Protein AF-A0A2N2BPY6-F1 (afdb_monomer_lite)

pLDDT: mean 85.33, std 17.6, range [26.97, 98.56]

Radius of gyration: 19.67 Å; chains: 1; bounding box: 51×47×58 Å

Secondary structure (DSSP, 8-state):
----EEEEEEEETTTEE-PPEETT--EE-TTS-PPEEEEEEEEE--TT---EEEEEEEETTTEE---B-TTS-EE-SSS---EEEEEEEEESTTTTSEEEEEEEEETTTEEPPPEETT--EE-SSS---EEEEEEEEEETT---TT---------------S-----------SSS-TTTTTS-TTSS-----HHHHHHHHHHHHHH-S--EEEE----HHHHHHTTPPTT-GGGGT-EEEEE-TTT--HHHHHHHHHHHHHTT-EEEEETTTTEEEEE----------

Sequence (289 aa):
MPNIGVEYQVHQEGSGWSEWFKNGAMAGVIGQSLRVEAIRFRLLNKDGLDIYIHGNPHLENIGWGGFVAENEICGTVGESRKMEGLQLQVVGKDADKVSVQYRTHSQDVGTMAFTRDGGLAGTEGGGKRIEGIQILITEKDVDLSQYEVPAFRHFDPIPVPEIIPVTSGRLGLKHFNEDTEFLCEDGCGFDVIDQIKLMADAAREIYGHPLFISSGGRCADWNAAVGGIPGSNHTRGVAIDVYAPGRMTRAEVDVLAAVMQAVGFHTISYHDELFVHGDLDEGYSWDMN

Structure (mmCIF, N/CA/C/O backbone):
data_AF-A0A2N2BPY6-F1
#
_entry.id   AF-A0A2N2BPY6-F1
#
loop_
_atom_site.group_PDB
_atom_site.id
_atom_site.type_symbol
_atom_site.label_atom_id
_atom_site.label_alt_id
_atom_site.label_comp_id
_atom_site.label_asym_id
_atom_site.label_entity_id
_atom_site.label_seq_id
_atom_site.pdbx_PDB_ins_code
_atom_site.Cartn_x
_atom_site.Cartn_y
_atom_site.Cartn_z
_atom_site.occupancy
_atom_site.B_iso_or_equiv
_atom_site.auth_seq_id
_atom_site.auth_comp_id
_atom_site.auth_asym_id
_atom_site.auth_atom_id
_atom_site.pdbx_PDB_model_num
ATOM 1 N N . MET A 1 1 ? -7.932 -6.083 -12.557 1.00 48.41 1 MET A N 1
ATOM 2 C CA . MET A 1 1 ? -8.907 -5.418 -11.668 1.00 48.41 1 MET A CA 1
ATOM 3 C C . MET A 1 1 ? -9.302 -4.035 -12.165 1.00 48.41 1 MET A C 1
ATOM 5 O O . MET A 1 1 ? -8.465 -3.394 -12.792 1.00 48.41 1 MET A O 1
ATOM 9 N N . PRO A 1 2 ? -10.517 -3.550 -11.840 1.00 50.84 2 PRO A N 1
ATOM 10 C CA . PRO A 1 2 ? -10.756 -2.110 -11.762 1.00 50.84 2 PRO A CA 1
ATOM 11 C C . PRO A 1 2 ? -9.788 -1.494 -10.734 1.00 50.84 2 PRO A C 1
ATOM 13 O O . PRO A 1 2 ? -9.492 -2.135 -9.725 1.00 50.84 2 PRO A O 1
ATOM 16 N N . ASN A 1 3 ? -9.250 -0.299 -10.990 1.00 70.44 3 ASN A N 1
ATOM 17 C CA . ASN A 1 3 ? -8.251 0.347 -10.121 1.00 70.44 3 ASN A CA 1
ATOM 18 C C . ASN A 1 3 ? -8.932 0.961 -8.882 1.00 70.44 3 ASN A C 1
ATOM 20 O O . ASN A 1 3 ? -8.941 2.183 -8.706 1.00 70.44 3 ASN A O 1
ATOM 24 N N . ILE A 1 4 ? -9.579 0.111 -8.076 1.00 86.88 4 ILE A N 1
ATOM 25 C CA . ILE A 1 4 ? -10.304 0.508 -6.869 1.00 86.88 4 ILE A CA 1
ATOM 26 C C . ILE A 1 4 ? -9.282 0.900 -5.817 1.00 86.88 4 ILE A C 1
ATOM 28 O O . ILE A 1 4 ? -8.490 0.079 -5.358 1.00 86.88 4 ILE A O 1
ATOM 32 N N . GLY A 1 5 ? -9.326 2.164 -5.425 1.00 88.12 5 GLY A N 1
ATOM 33 C CA . GLY A 1 5 ? -8.454 2.694 -4.395 1.00 88.12 5 GLY A CA 1
ATOM 34 C C . GLY A 1 5 ? -9.154 2.809 -3.051 1.00 88.12 5 GLY A C 1
ATOM 35 O O . GLY A 1 5 ? -10.377 2.729 -2.932 1.00 88.12 5 GLY A O 1
ATOM 36 N N . VAL A 1 6 ? -8.363 3.095 -2.033 1.00 92.94 6 VAL A N 1
ATOM 37 C CA . VAL A 1 6 ? -8.821 3.589 -0.742 1.00 92.94 6 VAL A CA 1
ATOM 38 C C . VAL A 1 6 ? -7.956 4.773 -0.357 1.00 92.94 6 VAL A C 1
ATOM 40 O O . VAL A 1 6 ? -6.743 4.770 -0.569 1.00 92.94 6 VAL A O 1
ATOM 43 N N . GLU A 1 7 ? -8.579 5.780 0.235 1.00 94.81 7 GLU A N 1
ATOM 44 C CA . GLU A 1 7 ? -7.853 6.828 0.929 1.00 94.81 7 GLU A CA 1
ATOM 45 C C . GLU A 1 7 ? -8.341 6.983 2.360 1.00 94.81 7 GLU A C 1
ATOM 47 O O . GLU A 1 7 ? -9.506 6.724 2.678 1.00 94.81 7 GLU A O 1
ATOM 52 N N . TYR A 1 8 ? -7.422 7.365 3.235 1.00 96.56 8 TYR A N 1
ATOM 53 C CA . TYR A 1 8 ? -7.646 7.435 4.665 1.00 96.56 8 TYR A CA 1
ATOM 54 C C . TYR A 1 8 ? -6.744 8.467 5.331 1.00 96.56 8 TYR A C 1
ATOM 56 O O . TYR A 1 8 ? -5.647 8.763 4.875 1.00 96.56 8 TYR A O 1
ATOM 64 N N . GLN A 1 9 ? -7.219 9.010 6.443 1.00 95.69 9 GLN A N 1
ATOM 65 C CA . GLN A 1 9 ? -6.477 9.938 7.291 1.00 95.69 9 GLN A CA 1
ATOM 66 C C . GLN A 1 9 ? -6.699 9.562 8.750 1.00 95.69 9 GLN A C 1
ATOM 68 O O . GLN A 1 9 ? -7.768 9.060 9.117 1.00 95.69 9 GLN A O 1
ATOM 73 N N . VAL A 1 10 ? -5.704 9.831 9.585 1.00 96.19 10 VAL A N 1
ATOM 74 C CA . VAL A 1 10 ? -5.761 9.547 11.019 1.00 96.19 10 VAL A CA 1
ATOM 75 C C . VAL A 1 10 ? -5.808 10.845 11.809 1.00 96.19 10 VAL A C 1
ATOM 77 O O . VAL A 1 10 ? -5.160 11.827 11.455 1.00 96.19 10 VAL A O 1
ATOM 80 N N . HIS A 1 11 ? -6.577 10.847 12.892 1.00 96.00 11 HIS A N 1
ATOM 81 C CA . HIS A 1 11 ? -6.502 11.877 13.913 1.00 96.00 11 HIS A CA 1
ATOM 82 C C . HIS A 1 11 ? -5.490 11.440 14.968 1.00 96.00 11 HIS A C 1
ATOM 84 O O . HIS A 1 11 ? -5.704 10.430 15.646 1.00 96.00 11 HIS A O 1
ATOM 90 N N . GLN A 1 12 ? -4.400 12.188 15.101 1.00 91.75 12 GLN A N 1
ATOM 91 C CA . GLN A 1 12 ? -3.366 11.932 16.096 1.00 91.75 12 GLN A CA 1
ATOM 92 C C . GLN A 1 12 ? -3.477 12.900 17.267 1.00 91.75 12 GLN A C 1
ATOM 94 O O . GLN A 1 12 ? -3.841 14.069 17.106 1.00 91.75 12 GLN A O 1
ATOM 99 N N . GLU A 1 13 ? -3.118 12.405 18.450 1.00 88.19 13 GLU A N 1
ATOM 100 C CA . GLU A 1 13 ? -2.997 13.233 19.646 1.00 88.19 13 GLU A CA 1
ATOM 101 C C . GLU A 1 13 ? -2.146 14.480 19.372 1.00 88.19 13 GLU A C 1
ATOM 103 O O . GLU A 1 13 ? -1.035 14.385 18.858 1.00 88.19 13 GLU A O 1
ATOM 108 N N . GLY A 1 14 ? -2.661 15.653 19.747 1.00 85.31 14 GLY A N 1
ATOM 109 C CA . GLY A 1 14 ? -1.930 16.923 19.684 1.00 85.31 14 GLY A CA 1
ATOM 110 C C . GLY A 1 14 ? -1.715 17.494 18.277 1.00 85.31 14 GLY A C 1
ATOM 111 O O . GLY A 1 14 ? -1.541 18.704 18.155 1.00 85.31 14 GLY A O 1
ATOM 112 N N . SER A 1 15 ? -1.786 16.663 17.235 1.00 87.00 15 SER A N 1
ATOM 113 C CA . SER A 1 15 ? -1.534 17.045 15.838 1.00 87.00 15 SER A CA 1
ATOM 114 C C . SER A 1 15 ? -2.809 17.230 15.014 1.00 87.00 15 SER A C 1
ATOM 116 O O . SER A 1 15 ? -2.793 17.937 14.010 1.00 87.00 15 SER A O 1
ATOM 118 N N . GLY A 1 16 ? -3.929 16.634 15.433 1.00 92.00 16 GLY A N 1
ATOM 119 C CA . GLY A 1 16 ? -5.180 16.705 14.685 1.00 92.00 16 GLY A CA 1
ATOM 120 C C . GLY A 1 16 ? -5.242 15.694 13.539 1.00 92.00 16 GLY A C 1
ATOM 121 O O . GLY A 1 16 ? -4.611 14.637 13.590 1.00 92.00 16 GLY A O 1
ATOM 122 N N . TRP A 1 17 ? -6.041 16.004 12.517 1.00 94.44 17 TRP A N 1
ATOM 123 C CA . TRP A 1 17 ? -6.145 15.186 11.307 1.00 94.44 17 TRP A CA 1
ATOM 124 C C . TRP A 1 17 ? -4.907 15.354 10.425 1.00 94.44 17 TRP A C 1
ATOM 126 O O . TRP A 1 17 ? -4.496 16.478 10.142 1.00 94.44 17 TRP A O 1
ATOM 136 N N . SER A 1 18 ? -4.347 14.234 9.973 1.00 91.88 18 SER A N 1
ATOM 137 C CA . SER A 1 18 ? -3.319 14.206 8.936 1.00 91.88 18 SER A CA 1
ATOM 138 C C . SER A 1 18 ? -3.875 14.606 7.563 1.00 91.88 18 SER A C 1
ATOM 140 O O . SER A 1 18 ? -5.081 14.760 7.379 1.00 91.88 18 SER A O 1
ATOM 142 N N . GLU A 1 19 ? -3.003 14.693 6.561 1.00 90.31 19 GLU A N 1
ATOM 143 C CA . GLU A 1 19 ? -3.431 14.600 5.163 1.00 90.31 19 GLU A CA 1
ATOM 144 C C . GLU A 1 19 ? -4.038 13.219 4.832 1.00 90.31 19 GLU A C 1
ATOM 146 O O . GLU A 1 19 ? -4.017 12.294 5.656 1.00 90.31 19 GLU A O 1
ATOM 151 N N . TRP A 1 20 ? -4.594 13.088 3.623 1.00 88.44 20 TRP A N 1
ATOM 152 C CA . TRP A 1 20 ? -5.138 11.829 3.114 1.00 88.44 20 TRP A CA 1
ATOM 153 C C . TRP A 1 20 ? -4.038 10.981 2.475 1.00 88.44 20 TRP A C 1
ATOM 155 O O . TRP A 1 20 ? -3.464 11.349 1.453 1.00 88.44 20 TRP A O 1
ATOM 165 N N . PHE A 1 21 ? -3.814 9.807 3.047 1.00 87.19 21 PHE A N 1
ATOM 166 C CA . PHE A 1 21 ? -2.960 8.756 2.510 1.00 87.19 21 PHE A CA 1
ATOM 167 C C . PHE A 1 21 ? -3.779 7.820 1.626 1.00 87.19 21 PHE A C 1
ATOM 169 O O . PHE A 1 21 ? -4.992 7.704 1.800 1.00 87.19 21 PHE A O 1
ATOM 176 N N . LYS A 1 22 ? -3.128 7.137 0.682 1.00 85.56 22 LYS A N 1
ATOM 177 C CA . LYS A 1 22 ? -3.788 6.235 -0.271 1.00 85.56 22 LYS A CA 1
ATOM 178 C C . LYS A 1 22 ? -3.116 4.873 -0.305 1.00 85.56 22 LYS A C 1
ATOM 180 O O . LYS A 1 22 ? -1.912 4.796 -0.099 1.00 85.56 22 LYS A O 1
ATOM 185 N N . ASN A 1 23 ? -3.892 3.838 -0.625 1.00 82.12 23 ASN A N 1
ATOM 186 C CA . ASN A 1 23 ? -3.419 2.552 -1.155 1.00 82.12 23 ASN A CA 1
ATOM 187 C C . ASN A 1 23 ? -2.120 2.033 -0.520 1.00 82.12 23 ASN A C 1
ATOM 189 O O . ASN A 1 23 ? -1.079 1.987 -1.163 1.00 82.12 23 ASN A O 1
ATOM 193 N N . GLY A 1 24 ? -2.177 1.660 0.754 1.00 82.75 24 GLY A N 1
ATOM 194 C CA . GLY A 1 24 ? -1.038 1.088 1.460 1.00 82.75 24 GLY A CA 1
ATOM 195 C C . GLY A 1 24 ? -0.049 2.111 2.017 1.00 82.75 24 GLY A C 1
ATOM 196 O O . GLY A 1 24 ? 0.792 1.716 2.814 1.00 82.75 24 GLY A O 1
ATOM 197 N N . ALA A 1 25 ? -0.148 3.409 1.723 1.00 81.38 25 ALA A N 1
ATOM 198 C CA . ALA A 1 25 ? 0.699 4.421 2.360 1.00 81.38 25 ALA A CA 1
ATOM 199 C C . ALA A 1 25 ? 0.468 4.486 3.884 1.00 81.38 25 ALA A C 1
ATOM 201 O O . ALA A 1 25 ? -0.661 4.423 4.368 1.00 81.38 25 ALA A O 1
ATOM 202 N N . MET A 1 26 ? 1.527 4.598 4.682 1.00 85.75 26 MET A N 1
ATOM 203 C CA . MET A 1 26 ? 1.385 4.631 6.142 1.00 85.75 26 MET A CA 1
ATOM 204 C C . MET A 1 26 ? 0.723 5.936 6.599 1.00 85.75 26 MET A C 1
ATOM 206 O O . MET A 1 26 ? 1.303 7.005 6.445 1.00 85.75 26 MET A O 1
ATOM 210 N N . ALA A 1 27 ? -0.449 5.840 7.228 1.00 88.38 27 ALA A N 1
ATOM 211 C CA . ALA A 1 27 ? -1.075 6.952 7.934 1.00 88.38 27 ALA A CA 1
ATOM 212 C C . ALA A 1 27 ? -0.760 6.836 9.426 1.00 88.38 27 ALA A C 1
ATOM 214 O O . ALA A 1 27 ? -1.239 5.920 10.097 1.00 88.38 27 ALA A O 1
ATOM 215 N N . GLY A 1 28 ? 0.065 7.734 9.956 1.00 86.06 28 GLY A N 1
ATOM 216 C CA . GLY A 1 28 ? 0.611 7.562 11.299 1.00 86.06 28 GLY A CA 1
ATOM 217 C C . GLY A 1 28 ? 2.006 8.135 11.449 1.00 86.06 28 GLY A C 1
ATOM 218 O O . GLY A 1 28 ? 2.670 8.404 10.453 1.00 86.06 28 GLY A O 1
ATOM 219 N N . VAL A 1 29 ? 2.467 8.262 12.690 1.00 79.44 29 VAL A N 1
ATOM 220 C CA . VAL A 1 29 ? 3.878 8.523 12.982 1.00 79.44 29 VAL A CA 1
ATOM 221 C C . VAL A 1 29 ? 4.346 7.522 14.031 1.00 79.44 29 VAL A C 1
ATOM 223 O O . VAL A 1 29 ? 3.961 7.580 15.197 1.00 79.44 29 VAL A O 1
ATOM 226 N N . ILE A 1 30 ? 5.177 6.576 13.602 1.00 79.69 30 ILE A N 1
ATOM 227 C CA . ILE A 1 30 ? 5.681 5.486 14.446 1.00 79.69 30 ILE A CA 1
ATOM 228 C C . ILE A 1 30 ? 6.785 6.007 15.364 1.00 79.69 30 ILE A C 1
ATOM 230 O O . ILE A 1 30 ? 7.658 6.739 14.917 1.00 79.69 30 ILE A O 1
ATOM 234 N N . GLY A 1 31 ? 6.815 5.594 16.632 1.00 74.94 31 GLY A N 1
ATOM 235 C CA . GLY A 1 31 ? 7.949 5.846 17.531 1.00 74.94 31 GLY A CA 1
ATOM 236 C C . GLY A 1 31 ? 8.048 7.265 18.104 1.00 74.94 31 GLY A C 1
ATOM 237 O O . GLY A 1 31 ? 8.884 7.505 18.971 1.00 74.94 31 GLY A O 1
ATOM 238 N N . GLN A 1 32 ? 7.168 8.188 17.705 1.00 78.50 32 GLN A N 1
ATOM 239 C CA . GLN A 1 32 ? 7.046 9.514 18.336 1.00 78.50 32 GLN A CA 1
ATOM 240 C C . GLN A 1 32 ? 6.099 9.518 19.545 1.00 78.50 32 GLN A C 1
ATOM 242 O O . GLN A 1 32 ? 5.827 10.557 20.137 1.00 78.50 32 GLN A O 1
ATOM 247 N N . SER A 1 33 ? 5.609 8.344 19.944 1.00 80.00 33 SER A N 1
ATOM 248 C CA . SER A 1 33 ? 4.652 8.167 21.039 1.00 80.00 33 SER A CA 1
ATOM 249 C C . SER A 1 33 ? 3.303 8.867 20.864 1.00 80.00 33 SER A C 1
ATOM 251 O O . SER A 1 33 ? 2.547 8.975 21.829 1.00 80.00 33 SER A O 1
ATOM 253 N N . LEU A 1 34 ? 2.968 9.272 19.638 1.00 83.88 34 LEU A N 1
ATOM 254 C CA . LEU A 1 34 ? 1.659 9.816 19.295 1.00 83.88 34 LEU A CA 1
ATOM 255 C C . LEU A 1 34 ? 0.662 8.673 19.085 1.00 83.88 34 LEU A C 1
ATOM 257 O O . LEU A 1 34 ? 0.928 7.723 18.350 1.00 83.88 34 LEU A O 1
ATOM 261 N N . ARG A 1 35 ? -0.498 8.754 19.745 1.00 90.69 35 ARG A N 1
ATOM 262 C CA . ARG A 1 35 ? -1.597 7.794 19.550 1.00 90.69 35 ARG A CA 1
ATOM 263 C C . ARG A 1 35 ? -2.502 8.223 18.401 1.00 90.69 35 ARG A C 1
ATOM 265 O O . ARG A 1 35 ? -2.851 9.398 18.287 1.00 90.69 35 ARG A O 1
ATOM 272 N N . VAL A 1 36 ? -2.960 7.250 17.622 1.00 94.81 36 VAL A N 1
ATOM 273 C CA . VAL A 1 36 ? -4.140 7.404 16.771 1.00 94.81 36 VAL A CA 1
ATOM 274 C C . VAL A 1 36 ? -5.390 7.337 17.651 1.00 94.81 36 VAL A C 1
ATOM 276 O O . VAL A 1 36 ? -5.553 6.415 18.453 1.00 94.81 36 VAL A O 1
ATOM 279 N N . GLU A 1 37 ? -6.270 8.326 17.512 1.00 96.69 37 GLU A N 1
ATOM 280 C CA . GLU A 1 37 ? -7.532 8.436 18.262 1.00 96.69 37 GLU A CA 1
ATOM 281 C C . GLU A 1 37 ? -8.755 8.171 17.371 1.00 96.69 37 GLU A C 1
ATOM 283 O O . GLU A 1 37 ? -9.774 7.652 17.835 1.00 96.69 37 GLU A O 1
ATOM 288 N N . ALA A 1 38 ? -8.648 8.492 16.078 1.00 97.19 38 ALA A N 1
ATOM 289 C CA . ALA A 1 38 ? -9.680 8.224 15.086 1.00 97.19 38 ALA A CA 1
ATOM 290 C C . ALA A 1 38 ? -9.100 8.029 13.683 1.00 97.19 38 ALA A C 1
ATOM 292 O O . ALA A 1 38 ? -7.990 8.467 13.382 1.00 97.19 38 ALA A O 1
ATOM 293 N N . ILE A 1 39 ? -9.894 7.419 12.808 1.00 98.25 39 ILE A N 1
ATOM 294 C CA . ILE A 1 39 ? -9.623 7.297 11.378 1.00 98.25 39 ILE A CA 1
ATOM 295 C C . ILE A 1 39 ? -10.852 7.719 10.568 1.00 98.25 39 ILE A C 1
ATOM 297 O O . ILE A 1 39 ? -11.994 7.547 10.998 1.00 98.25 39 ILE A O 1
ATOM 301 N N . ARG A 1 40 ? -10.606 8.278 9.384 1.00 98.25 40 ARG A N 1
ATOM 302 C CA . ARG A 1 40 ? -11.584 8.399 8.298 1.00 98.25 40 ARG A CA 1
ATOM 303 C C . ARG A 1 40 ? -11.052 7.663 7.088 1.00 98.25 40 ARG A C 1
ATOM 305 O O . ARG A 1 40 ? -9.853 7.706 6.831 1.00 98.25 40 ARG A O 1
ATOM 312 N N . PHE A 1 41 ? -11.946 7.040 6.340 1.00 98.19 41 PHE A N 1
ATOM 313 C CA . PHE A 1 41 ? -11.615 6.286 5.139 1.00 98.19 41 PHE A CA 1
ATOM 314 C C . PHE A 1 41 ? -12.732 6.416 4.105 1.00 98.19 41 PHE A C 1
ATOM 316 O O . PHE A 1 41 ? -13.898 6.638 4.453 1.00 98.19 41 PHE A O 1
ATOM 323 N N . ARG A 1 42 ? -12.368 6.271 2.831 1.00 96.69 42 ARG A N 1
ATOM 324 C CA . ARG A 1 42 ? -13.306 6.148 1.714 1.00 96.69 42 ARG A CA 1
ATOM 325 C C . ARG A 1 42 ? -12.681 5.385 0.554 1.00 96.69 42 ARG A C 1
ATOM 327 O O . ARG A 1 42 ? -11.485 5.501 0.297 1.00 96.69 42 ARG A O 1
ATOM 334 N N . LEU A 1 43 ? -13.513 4.635 -0.158 1.00 95.75 43 LEU A N 1
ATOM 335 C CA . LEU A 1 43 ? -13.143 4.017 -1.425 1.00 95.75 43 LEU A CA 1
ATOM 336 C C . LEU A 1 43 ? -13.065 5.052 -2.554 1.00 95.75 43 LEU A C 1
ATOM 338 O O . LEU A 1 43 ? -13.850 6.002 -2.608 1.00 95.75 43 LEU A O 1
ATOM 342 N N . LEU A 1 44 ? -12.161 4.802 -3.493 1.00 91.38 44 LEU A N 1
ATOM 343 C CA . LEU A 1 44 ? -11.970 5.531 -4.742 1.00 91.38 44 LEU A CA 1
ATOM 344 C C . LEU A 1 44 ? -12.249 4.596 -5.923 1.00 91.38 44 LEU A C 1
ATOM 346 O O . LEU A 1 44 ? -12.056 3.390 -5.806 1.00 91.38 44 LEU A O 1
ATOM 350 N N . ASN A 1 45 ? -12.669 5.155 -7.063 1.00 87.75 45 ASN A N 1
ATOM 351 C CA . ASN A 1 45 ? -12.793 4.432 -8.339 1.00 87.75 45 ASN A CA 1
ATOM 352 C C . ASN A 1 45 ? -13.548 3.093 -8.228 1.00 87.75 45 ASN A C 1
ATOM 354 O O . ASN A 1 45 ? -13.069 2.052 -8.659 1.00 87.75 45 ASN A O 1
ATOM 358 N N . LYS A 1 46 ? -14.747 3.106 -7.631 1.00 87.88 46 LYS A N 1
ATOM 359 C CA . LYS A 1 46 ? -15.564 1.890 -7.432 1.00 87.88 46 LYS A CA 1
ATOM 360 C C . LYS A 1 46 ? -15.986 1.207 -8.745 1.00 87.88 46 LYS A C 1
ATOM 362 O O . LYS A 1 46 ? -16.555 0.125 -8.691 1.00 87.88 46 LYS A O 1
ATOM 367 N N . ASP A 1 47 ? -15.795 1.857 -9.897 1.00 84.44 47 ASP A N 1
ATOM 368 C CA . ASP A 1 47 ? -16.099 1.344 -11.240 1.00 84.44 47 ASP A CA 1
ATOM 369 C C . ASP A 1 47 ? -17.501 0.718 -11.374 1.00 84.44 47 ASP A C 1
ATOM 371 O O . ASP A 1 47 ? -17.714 -0.298 -12.031 1.00 84.44 47 ASP A O 1
ATOM 375 N N . GLY A 1 48 ? -18.487 1.358 -10.734 1.00 87.44 48 GLY A N 1
ATOM 376 C CA . GLY A 1 48 ? -19.893 0.946 -10.764 1.00 87.44 48 GLY A CA 1
ATOM 377 C C . GLY A 1 48 ? -20.261 -0.206 -9.823 1.00 87.44 48 GLY A C 1
ATOM 378 O O . GLY A 1 48 ? -21.421 -0.613 -9.822 1.00 87.44 48 GLY A O 1
ATOM 379 N N . LEU A 1 49 ? -19.320 -0.710 -9.021 1.00 92.06 49 LEU A N 1
ATOM 380 C CA . LEU A 1 49 ? -19.583 -1.736 -8.013 1.00 92.06 49 LEU A CA 1
ATOM 381 C C . LEU A 1 49 ? -20.354 -1.175 -6.809 1.00 92.06 49 LEU A C 1
ATOM 383 O O . LEU A 1 49 ? -20.062 -0.089 -6.300 1.00 92.06 49 LEU A O 1
ATOM 387 N N . ASP A 1 50 ? -21.309 -1.962 -6.317 1.00 96.00 50 ASP A N 1
ATOM 388 C CA . ASP A 1 50 ? -22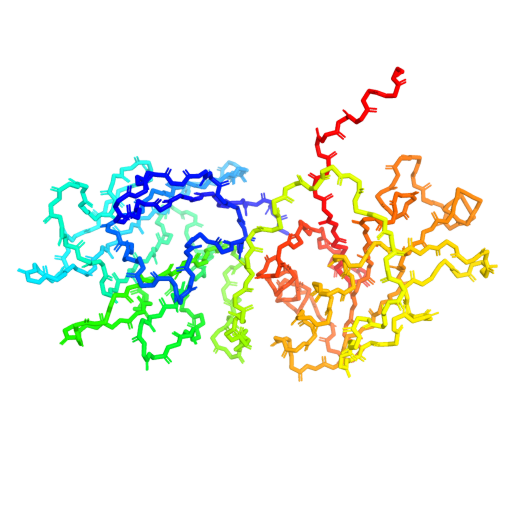.051 -1.716 -5.080 1.00 96.00 50 ASP A CA 1
ATOM 389 C C . ASP A 1 50 ? -21.233 -2.222 -3.882 1.00 96.00 50 ASP A C 1
ATOM 391 O O . ASP A 1 50 ? -21.490 -3.300 -3.332 1.00 96.00 50 ASP A O 1
ATOM 395 N N . ILE A 1 51 ? -20.198 -1.446 -3.539 1.00 96.44 51 ILE A N 1
ATOM 396 C CA . ILE A 1 51 ? -19.274 -1.694 -2.427 1.00 96.44 51 ILE A CA 1
ATOM 397 C C . ILE A 1 51 ? -19.059 -0.449 -1.556 1.00 96.44 51 ILE A C 1
ATOM 399 O O . ILE A 1 51 ? -19.016 0.695 -2.029 1.00 96.44 51 ILE A O 1
ATOM 403 N N . TYR A 1 52 ? -18.862 -0.695 -0.265 1.00 96.81 52 TYR A N 1
ATOM 404 C CA . TYR A 1 52 ? -18.529 0.291 0.759 1.00 96.81 52 TYR A CA 1
ATOM 405 C C . TYR A 1 52 ? -17.542 -0.3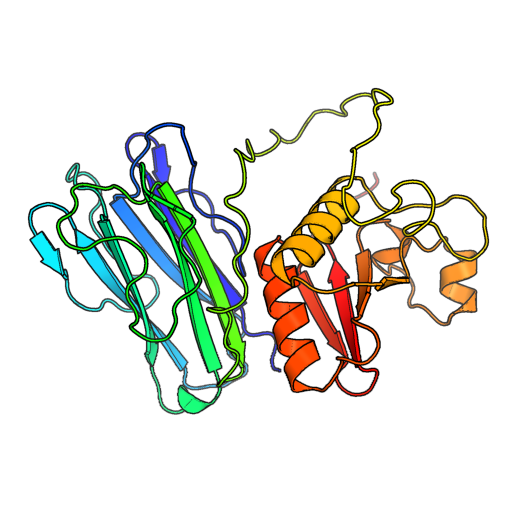16 1.757 1.00 96.81 52 TYR A C 1
ATOM 407 O O . TYR A 1 52 ? -17.530 -1.531 1.941 1.00 96.81 52 TYR A O 1
ATOM 415 N N . ILE A 1 53 ? -16.761 0.511 2.448 1.00 97.31 53 ILE A N 1
ATOM 416 C CA . ILE A 1 53 ? -15.995 0.091 3.630 1.00 97.31 53 ILE A CA 1
ATOM 417 C C . ILE A 1 53 ? -16.713 0.553 4.893 1.00 97.31 53 ILE A C 1
ATOM 419 O O . ILE A 1 53 ? -17.073 1.722 5.010 1.00 97.31 53 ILE A O 1
ATOM 423 N N . HIS A 1 54 ? -16.871 -0.346 5.861 1.00 98.56 54 HIS A N 1
ATOM 424 C CA . HIS A 1 54 ? -17.240 -0.002 7.234 1.00 98.56 54 HIS A CA 1
ATOM 425 C C . HIS A 1 54 ? -16.067 -0.264 8.178 1.00 98.56 54 HIS A C 1
ATOM 427 O O . HIS A 1 54 ? -15.302 -1.204 7.964 1.00 98.56 54 HIS A O 1
ATOM 433 N N . GLY A 1 55 ? -15.959 0.526 9.246 1.00 98.44 55 GLY A N 1
ATOM 434 C CA . GLY A 1 55 ? -14.895 0.403 10.241 1.00 98.44 55 GLY A CA 1
ATOM 435 C C . GLY A 1 55 ? -15.425 0.365 11.665 1.00 98.44 55 GLY A C 1
ATOM 436 O O . GLY A 1 55 ? -16.395 1.043 11.971 1.00 98.44 55 GLY A O 1
ATOM 437 N N . ASN A 1 56 ? -14.807 -0.426 12.533 1.00 98.44 56 ASN A N 1
ATOM 438 C CA . ASN A 1 56 ? -15.152 -0.546 13.946 1.00 98.44 56 ASN A CA 1
ATOM 439 C C . ASN A 1 56 ? -13.873 -0.350 14.774 1.00 98.44 56 ASN A C 1
ATOM 441 O O . ASN A 1 56 ? -12.930 -1.126 14.600 1.00 98.44 56 ASN A O 1
ATOM 445 N N . PRO A 1 57 ? -13.788 0.680 15.631 1.00 97.56 57 PRO A N 1
ATOM 446 C CA . PRO A 1 57 ? -12.610 0.929 16.449 1.00 97.56 57 PRO A CA 1
ATOM 447 C C . PRO A 1 57 ? -12.721 0.197 17.792 1.00 97.56 57 PRO A C 1
ATOM 449 O O . PRO A 1 57 ? -13.779 0.202 18.422 1.00 97.56 57 PRO A O 1
ATOM 452 N N . HIS A 1 58 ? -11.617 -0.366 18.276 1.00 97.50 58 HIS A N 1
ATOM 453 C CA . HIS A 1 58 ? -11.469 -0.759 19.674 1.00 97.50 58 HIS A CA 1
ATOM 454 C C . HIS A 1 58 ? -10.738 0.361 20.413 1.00 97.50 58 HIS A C 1
ATOM 456 O O . HIS A 1 58 ? -9.562 0.627 20.151 1.00 97.50 58 HIS A O 1
ATOM 462 N N . LEU A 1 59 ? -11.437 1.037 21.319 1.00 95.94 59 LEU A N 1
ATOM 463 C CA . LEU A 1 59 ? -10.934 2.209 22.029 1.00 95.94 59 LEU A CA 1
ATOM 464 C C . LEU A 1 59 ? -10.659 1.894 23.500 1.00 95.94 59 LEU A C 1
ATOM 466 O O . LEU A 1 59 ? -11.395 1.145 24.148 1.00 95.94 59 LEU A O 1
ATOM 470 N N . GLU A 1 60 ? -9.635 2.535 24.054 1.00 94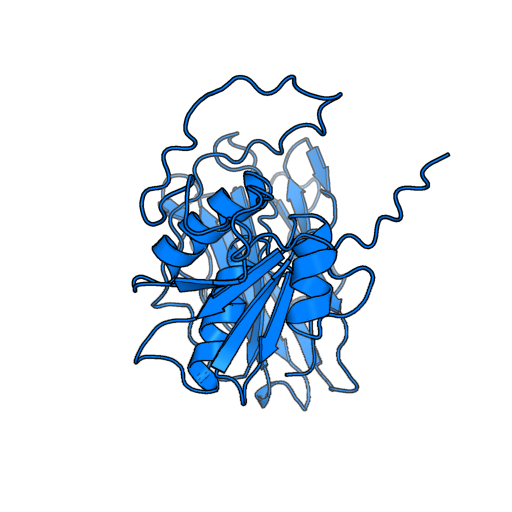.25 60 GLU A N 1
ATOM 471 C CA . GLU A 1 60 ? -9.326 2.453 25.480 1.00 94.25 60 GLU A CA 1
ATOM 472 C C . GLU A 1 60 ? -10.542 2.831 26.346 1.00 94.25 60 GLU A C 1
ATOM 474 O O . GLU A 1 60 ? -11.207 3.846 26.123 1.00 94.25 60 GLU A O 1
ATOM 479 N N . ASN A 1 61 ? -10.814 2.011 27.368 1.00 91.38 61 ASN A N 1
ATOM 480 C CA . ASN A 1 61 ? -11.917 2.168 28.328 1.00 91.38 61 ASN A CA 1
ATOM 481 C C . ASN A 1 61 ? -13.338 2.178 27.723 1.00 91.38 61 ASN A C 1
ATOM 483 O O . ASN A 1 61 ? -14.296 2.452 28.445 1.00 91.38 61 ASN A O 1
ATOM 487 N N . ILE A 1 62 ? -13.491 1.876 26.431 1.00 93.19 62 ILE A N 1
ATOM 488 C CA . ILE A 1 62 ? -14.789 1.740 25.748 1.00 93.19 62 ILE A CA 1
ATOM 489 C C . ILE A 1 62 ? -14.940 0.327 25.175 1.00 93.19 62 ILE A C 1
ATOM 491 O O . ILE A 1 62 ? -16.014 -0.262 25.275 1.00 93.19 62 ILE A O 1
ATOM 495 N N . GLY A 1 63 ? -13.866 -0.233 24.615 1.00 95.06 63 GLY A N 1
ATOM 496 C CA . GLY A 1 63 ? -13.923 -1.444 23.805 1.00 95.06 63 GLY A CA 1
ATOM 497 C C . GLY A 1 63 ? -14.365 -1.133 22.376 1.00 95.06 63 GLY A C 1
ATOM 498 O O . GLY A 1 63 ? -14.068 -0.059 21.849 1.00 95.06 63 GLY A O 1
ATOM 499 N N . TRP A 1 64 ? -15.066 -2.074 21.743 1.00 97.12 64 TRP A N 1
ATOM 500 C CA . TRP A 1 64 ? -15.588 -1.912 20.385 1.00 97.12 64 TRP A CA 1
ATOM 501 C C . TRP A 1 64 ? -16.684 -0.839 20.311 1.00 97.12 64 TRP A C 1
ATOM 503 O O . TRP A 1 64 ? -17.711 -0.944 20.981 1.00 97.12 64 TRP A O 1
ATOM 513 N N . GLY A 1 65 ? -16.469 0.177 19.472 1.00 94.62 65 GLY A N 1
ATOM 514 C CA . GLY A 1 65 ? -17.377 1.317 19.296 1.00 94.62 65 GLY A CA 1
ATOM 515 C C . GLY A 1 65 ? -18.574 1.060 18.372 1.00 94.62 65 GLY A C 1
ATOM 516 O O . GLY A 1 65 ? -19.512 1.853 18.359 1.00 94.62 65 GLY A O 1
ATOM 517 N N . GLY A 1 66 ? -18.560 -0.045 17.624 1.00 97.12 66 GLY A N 1
ATOM 518 C CA . GLY A 1 66 ? -19.538 -0.356 16.584 1.00 97.12 66 GLY A CA 1
ATOM 519 C C . GLY A 1 66 ? -19.073 0.087 15.195 1.00 97.12 66 GLY A C 1
ATOM 520 O O . GLY A 1 66 ? -18.210 0.952 15.051 1.00 97.12 66 GLY A O 1
ATOM 521 N N . PHE A 1 67 ? -19.640 -0.537 14.159 1.00 98.12 67 PHE A N 1
ATOM 522 C CA . PHE A 1 67 ? -19.295 -0.220 12.774 1.00 98.12 67 PHE A CA 1
ATOM 523 C C . PHE A 1 67 ? -19.876 1.129 12.337 1.00 98.12 67 PHE A C 1
ATOM 525 O O . PHE A 1 67 ? -21.082 1.348 12.451 1.00 98.12 67 PHE A O 1
ATOM 532 N N . VAL A 1 68 ? -19.021 1.979 11.771 1.00 98.44 68 VAL A N 1
ATOM 533 C CA . VAL A 1 68 ? -19.359 3.252 11.122 1.00 98.44 68 VAL A CA 1
ATOM 534 C C . VAL A 1 68 ? -19.084 3.180 9.620 1.00 98.44 68 VAL A C 1
ATOM 536 O O . VAL A 1 68 ? -18.256 2.379 9.171 1.00 98.44 68 VAL A O 1
ATOM 539 N N . ALA A 1 69 ? -19.792 3.998 8.844 1.00 97.88 69 ALA A N 1
ATOM 540 C CA . ALA A 1 69 ? -19.698 4.006 7.386 1.00 97.88 69 ALA A CA 1
ATOM 541 C C . ALA A 1 69 ? -18.534 4.873 6.864 1.00 97.88 69 ALA A C 1
ATOM 543 O O . ALA A 1 69 ? -17.882 5.605 7.611 1.00 97.88 69 ALA A O 1
ATOM 544 N N . GLU A 1 70 ? -18.277 4.810 5.553 1.00 94.00 70 GLU A N 1
ATOM 545 C CA . GLU A 1 70 ? -17.301 5.675 4.875 1.00 94.00 70 GLU A CA 1
ATOM 546 C C . GLU A 1 70 ? -17.535 7.159 5.199 1.00 94.00 70 GLU A C 1
ATOM 548 O O . GLU A 1 70 ? -18.671 7.630 5.253 1.00 94.00 70 GLU A O 1
ATOM 553 N N . ASN A 1 71 ? -16.449 7.924 5.319 1.00 92.81 71 ASN A N 1
ATOM 554 C CA . ASN A 1 71 ? -16.431 9.351 5.680 1.00 92.81 71 ASN A CA 1
ATOM 555 C C . ASN A 1 71 ? -16.894 9.702 7.110 1.00 92.81 71 ASN A C 1
ATOM 557 O O . ASN A 1 71 ? -16.698 10.846 7.534 1.00 92.81 71 ASN A O 1
ATOM 561 N N . GLU A 1 72 ? -17.450 8.763 7.877 1.00 97.44 72 GLU A N 1
ATOM 562 C CA . GLU A 1 72 ? -17.736 8.971 9.298 1.00 97.44 72 GLU A CA 1
ATOM 563 C C . GLU A 1 72 ? -16.452 8.892 10.141 1.00 97.44 72 GLU A C 1
ATOM 565 O O . GLU A 1 72 ? -15.411 8.396 9.704 1.00 97.44 72 GLU A O 1
ATOM 570 N N . ILE A 1 73 ? -16.494 9.440 11.360 1.00 97.88 73 ILE A N 1
ATOM 571 C CA . ILE A 1 73 ? -15.368 9.342 12.298 1.00 97.88 73 ILE A CA 1
ATOM 572 C C . ILE A 1 73 ? -15.400 7.951 12.935 1.00 97.88 73 ILE A C 1
ATOM 574 O O . ILE A 1 73 ? -16.286 7.652 13.731 1.00 97.88 73 ILE A O 1
ATOM 578 N N . CYS A 1 74 ? -14.405 7.125 12.624 1.00 97.94 74 CYS A N 1
ATOM 579 C CA . CYS A 1 74 ? -14.183 5.836 13.267 1.00 97.94 74 CYS A CA 1
ATOM 580 C C . CYS A 1 74 ? -13.199 6.019 14.428 1.00 97.94 74 CYS A C 1
ATOM 582 O O . CYS A 1 74 ? -11.984 5.984 14.239 1.00 97.94 74 CYS A O 1
ATOM 584 N N . GLY A 1 75 ? -13.723 6.272 15.627 1.00 96.94 75 GLY A N 1
ATOM 585 C CA . GLY A 1 75 ? -12.945 6.522 16.842 1.00 96.94 75 GLY A CA 1
ATOM 586 C C . GLY A 1 75 ? -13.474 7.736 17.598 1.00 96.94 75 GLY A C 1
ATOM 587 O O . GLY A 1 75 ? -14.667 8.022 17.552 1.00 96.94 75 GLY A O 1
ATOM 588 N N . THR A 1 76 ? -12.589 8.470 18.270 1.00 94.56 76 THR A N 1
ATOM 589 C CA . THR A 1 76 ? -12.949 9.696 19.003 1.00 94.56 76 THR A CA 1
ATOM 590 C C . THR A 1 76 ? -11.988 10.836 18.697 1.00 94.56 76 THR A C 1
ATOM 592 O O . THR A 1 76 ? -10.812 10.606 18.440 1.00 94.56 76 THR A O 1
ATOM 595 N N . VAL A 1 77 ? -12.474 12.076 18.766 1.00 93.88 77 VAL A N 1
ATOM 596 C CA . VAL A 1 77 ? -11.665 13.290 18.581 1.00 93.88 77 VAL A CA 1
ATOM 597 C C . VAL A 1 77 ? -11.806 14.168 19.819 1.00 93.88 77 VAL A C 1
ATOM 599 O O . VAL A 1 77 ? -12.922 14.478 20.225 1.00 93.88 77 VAL A O 1
ATOM 602 N N . GLY A 1 78 ? -10.683 14.581 20.416 1.00 89.12 78 GLY A N 1
ATOM 603 C CA . GLY A 1 78 ? -10.675 15.489 21.576 1.00 89.12 78 GLY A CA 1
ATOM 604 C C . GLY A 1 78 ? -11.056 14.838 22.910 1.00 89.12 78 GLY A C 1
ATOM 605 O O . GLY A 1 78 ? -11.195 15.523 23.919 1.00 89.12 78 GLY A O 1
ATOM 606 N N . GLU A 1 79 ? -11.205 13.517 22.925 1.00 90.19 79 GLU A N 1
ATOM 607 C CA . GLU A 1 79 ? -11.560 12.732 24.109 1.00 90.19 79 GLU A CA 1
ATOM 608 C C . GLU A 1 79 ? -10.352 12.075 24.794 1.00 90.19 79 GLU A C 1
ATOM 610 O O . GLU A 1 79 ? -10.517 11.371 25.791 1.00 90.19 79 GLU A O 1
ATOM 615 N N . SER A 1 80 ? -9.147 12.292 24.257 1.00 88.25 80 SER A N 1
ATOM 616 C CA . SER A 1 80 ? -7.877 11.756 24.760 1.00 88.25 80 SER A CA 1
ATOM 617 C C . SER A 1 80 ? -7.854 10.233 24.932 1.00 88.25 80 SER A C 1
ATOM 619 O O . SER A 1 80 ? -7.194 9.717 25.834 1.00 88.25 80 SER A O 1
ATOM 621 N N . ARG A 1 81 ? -8.578 9.502 24.075 1.00 90.25 81 ARG A N 1
ATOM 622 C CA . ARG A 1 81 ? -8.628 8.035 24.081 1.00 90.25 81 ARG A CA 1
ATOM 623 C C . ARG A 1 81 ? -7.830 7.472 22.918 1.00 90.25 81 ARG A C 1
ATOM 625 O O . ARG A 1 81 ? -8.020 7.875 21.773 1.00 90.25 81 ARG A O 1
ATOM 632 N N . LYS A 1 82 ? -6.959 6.509 23.212 1.00 93.25 82 LYS A N 1
ATOM 633 C CA . LYS A 1 82 ? -6.215 5.770 22.183 1.00 93.25 82 LYS A CA 1
ATOM 634 C C . LYS A 1 82 ? -7.085 4.709 21.525 1.00 93.25 82 LYS A C 1
ATOM 636 O O . LYS A 1 82 ? -7.843 4.007 22.198 1.00 93.25 82 LYS A O 1
ATOM 641 N N . MET A 1 83 ? -6.907 4.561 20.219 1.00 96.62 83 MET A N 1
ATOM 642 C CA . MET A 1 83 ? -7.322 3.369 19.500 1.00 96.62 83 MET A CA 1
ATOM 643 C C . MET A 1 83 ? -6.302 2.258 19.760 1.00 96.62 83 MET A C 1
ATOM 645 O O . MET A 1 83 ? -5.097 2.462 19.605 1.00 96.62 83 MET A O 1
ATOM 649 N N . GLU A 1 84 ? -6.785 1.099 20.196 1.00 96.19 84 GLU A N 1
ATOM 650 C CA . GLU A 1 84 ? -5.971 -0.091 20.472 1.00 96.19 84 GLU A CA 1
ATOM 651 C C . GLU A 1 84 ? -6.085 -1.125 19.353 1.00 96.19 84 GLU A C 1
ATOM 653 O O . GLU A 1 84 ? -5.121 -1.840 19.077 1.00 96.19 84 GLU A O 1
ATOM 658 N N . GLY A 1 85 ? -7.244 -1.167 18.692 1.00 96.44 85 GLY A N 1
ATOM 659 C CA . GLY A 1 85 ? -7.552 -2.093 17.613 1.00 96.44 85 GLY A CA 1
ATOM 660 C C . GLY A 1 85 ? -8.496 -1.481 16.581 1.00 96.44 85 GLY A C 1
ATOM 661 O O . GLY A 1 85 ? -9.204 -0.511 16.856 1.00 96.44 85 GLY A O 1
ATOM 662 N N . LEU A 1 86 ? -8.506 -2.060 15.388 1.00 98.00 86 LEU A N 1
ATOM 663 C CA . LEU A 1 86 ? -9.341 -1.658 14.266 1.00 98.00 86 LEU A CA 1
ATOM 664 C C . LEU A 1 86 ? -9.847 -2.902 13.536 1.00 98.00 86 LEU A C 1
ATOM 666 O O . LEU A 1 86 ? -9.091 -3.845 13.302 1.00 98.00 86 LEU A O 1
ATOM 670 N N . GLN A 1 87 ? -11.114 -2.872 13.139 1.00 98.56 87 GLN A N 1
ATOM 671 C CA . GLN A 1 87 ? -11.678 -3.756 12.125 1.00 98.56 87 GLN A CA 1
ATOM 672 C C . GLN A 1 87 ? -12.157 -2.909 10.954 1.00 98.56 87 GLN A C 1
ATOM 674 O O . GLN A 1 87 ? -12.808 -1.888 11.165 1.00 98.56 87 GLN A O 1
ATOM 679 N N . LEU A 1 88 ? -11.885 -3.355 9.734 1.00 98.50 88 LEU A N 1
ATOM 680 C CA . LEU A 1 88 ? -12.447 -2.815 8.503 1.00 98.50 88 LEU A CA 1
ATOM 681 C C . LEU A 1 88 ? -13.058 -3.963 7.710 1.00 98.50 88 LEU A C 1
ATOM 683 O O . LEU A 1 88 ? -12.507 -5.060 7.679 1.00 98.50 88 LEU A O 1
ATOM 687 N N . GLN A 1 89 ? -14.185 -3.722 7.056 1.00 98.00 89 GLN A N 1
ATOM 688 C CA . GLN A 1 89 ? -14.832 -4.726 6.218 1.00 98.00 89 GLN A CA 1
ATOM 689 C C . GLN A 1 89 ? -15.439 -4.092 4.975 1.00 98.00 89 GLN A C 1
ATOM 691 O O . GLN A 1 89 ? -16.040 -3.016 5.055 1.00 98.00 89 GLN A O 1
ATOM 696 N N . VAL A 1 90 ? -15.310 -4.778 3.840 1.00 97.44 90 VAL A N 1
ATOM 697 C CA . VAL A 1 90 ? -16.089 -4.437 2.650 1.00 97.44 90 VAL A CA 1
ATOM 698 C C . VAL A 1 90 ? -17.515 -4.954 2.830 1.00 97.44 90 VAL A C 1
ATOM 700 O O . VAL A 1 90 ? -17.738 -6.099 3.220 1.00 97.44 90 VAL A O 1
ATOM 703 N N . VAL A 1 91 ? -18.493 -4.105 2.538 1.00 97.44 91 VAL A N 1
ATOM 704 C CA . VAL A 1 91 ? -19.925 -4.421 2.539 1.00 97.44 91 VAL A CA 1
ATOM 705 C C . VAL A 1 91 ? -20.558 -3.973 1.221 1.00 97.44 91 VAL A C 1
ATOM 707 O O . VAL A 1 91 ? -19.959 -3.205 0.474 1.00 97.44 91 VAL A O 1
ATOM 710 N N . GLY A 1 92 ? -21.776 -4.432 0.935 1.00 97.06 92 GLY A N 1
ATOM 711 C CA . GLY A 1 92 ? -22.494 -4.136 -0.312 1.00 97.06 92 GLY A CA 1
ATOM 712 C C . GLY A 1 92 ? -22.798 -5.400 -1.118 1.00 97.06 92 GLY A C 1
ATOM 713 O O . GLY A 1 92 ? -22.452 -6.504 -0.695 1.00 97.06 92 GLY A O 1
ATOM 714 N N . LYS A 1 93 ? -23.493 -5.261 -2.254 1.00 97.75 93 LYS A N 1
ATOM 715 C CA . LYS A 1 93 ? -23.883 -6.424 -3.078 1.00 97.75 93 LYS A CA 1
ATOM 716 C C . LYS A 1 93 ? -22.708 -7.067 -3.808 1.00 97.75 93 LYS A C 1
ATOM 718 O O . LYS A 1 93 ? -22.791 -8.246 -4.120 1.00 97.75 93 LYS A O 1
ATOM 723 N N . ASP A 1 94 ? -21.655 -6.298 -4.061 1.00 96.44 94 ASP A N 1
ATOM 724 C CA . ASP A 1 94 ? -20.466 -6.721 -4.807 1.00 96.44 94 ASP A CA 1
ATOM 725 C C . ASP A 1 94 ? -19.245 -6.957 -3.887 1.00 96.44 94 ASP A C 1
ATOM 727 O O . ASP A 1 94 ? -18.103 -7.001 -4.347 1.00 96.44 94 ASP A O 1
ATOM 731 N N . ALA A 1 95 ? -19.456 -7.086 -2.569 1.00 95.75 95 ALA A N 1
ATOM 732 C CA . ALA A 1 95 ? -18.387 -7.259 -1.573 1.00 95.75 95 ALA A CA 1
ATOM 733 C C . ALA A 1 95 ? -17.630 -8.600 -1.685 1.00 95.75 95 ALA A C 1
ATOM 735 O O . ALA A 1 95 ? -16.582 -8.796 -1.066 1.00 95.75 95 ALA A O 1
ATOM 736 N N . ASP A 1 96 ? -18.153 -9.543 -2.463 1.00 94.69 96 ASP A N 1
ATOM 737 C CA . ASP A 1 96 ? -17.511 -10.811 -2.802 1.00 94.69 96 ASP A CA 1
ATOM 738 C C . ASP A 1 96 ? -16.471 -10.680 -3.925 1.00 94.69 96 ASP A C 1
ATOM 740 O O . ASP A 1 96 ? -15.764 -11.642 -4.199 1.00 94.69 96 ASP A O 1
ATOM 744 N N . LYS A 1 97 ? -16.328 -9.503 -4.547 1.00 92.81 97 LYS A N 1
ATOM 745 C CA . LYS A 1 97 ? -15.338 -9.258 -5.611 1.00 92.81 97 LYS A CA 1
ATOM 746 C C . LYS A 1 97 ? -14.006 -8.716 -5.106 1.00 92.81 97 LYS A C 1
ATOM 748 O O . LYS A 1 97 ? -13.006 -8.817 -5.811 1.00 92.81 97 LYS A O 1
ATOM 753 N N . VAL A 1 98 ? -13.989 -8.135 -3.908 1.00 93.31 98 VAL A N 1
ATOM 754 C CA . VAL A 1 98 ? -12.810 -7.475 -3.338 1.00 93.31 98 VAL A CA 1
ATOM 755 C C . VAL A 1 98 ? -12.673 -7.738 -1.844 1.00 93.31 98 VAL A C 1
ATOM 757 O O . VAL A 1 98 ? -13.606 -8.194 -1.179 1.00 93.31 98 VAL A O 1
ATOM 760 N N . SER A 1 99 ? -11.497 -7.435 -1.310 1.00 93.81 99 SER A N 1
ATOM 761 C CA . SER A 1 99 ? -11.204 -7.476 0.120 1.00 93.81 99 SER A CA 1
ATOM 762 C C . SER A 1 99 ? -10.508 -6.190 0.557 1.00 93.81 99 SER A C 1
ATOM 764 O O . SER A 1 99 ? -9.688 -5.649 -0.194 1.00 93.81 99 SER A O 1
ATOM 766 N N . VAL A 1 100 ? -10.815 -5.710 1.767 1.00 95.50 100 VAL A N 1
ATOM 767 C CA . VAL A 1 100 ? -10.011 -4.669 2.421 1.00 95.50 100 VAL A CA 1
ATOM 768 C C . VAL A 1 100 ? -8.923 -5.339 3.247 1.00 95.50 100 VAL A C 1
ATOM 770 O O . VAL A 1 100 ? -9.220 -6.094 4.170 1.00 95.50 100 VAL A O 1
ATOM 773 N N . GLN A 1 101 ? -7.666 -5.047 2.920 1.00 93.56 101 GLN A N 1
ATOM 774 C CA . GLN A 1 101 ? -6.494 -5.513 3.659 1.00 93.56 101 GLN A CA 1
ATOM 775 C C . GLN A 1 101 ? -5.960 -4.361 4.489 1.00 93.56 101 GLN A C 1
ATOM 777 O O . GLN A 1 101 ? -5.776 -3.252 3.982 1.00 93.56 101 GLN A O 1
ATOM 782 N N . TYR A 1 102 ? -5.694 -4.608 5.761 1.00 94.81 102 TYR A N 1
ATOM 783 C CA . TYR A 1 102 ? -5.210 -3.569 6.655 1.00 94.81 102 TYR A CA 1
ATOM 784 C C . TYR A 1 102 ? -4.376 -4.132 7.788 1.00 94.81 102 TYR A C 1
ATOM 786 O O . TYR A 1 102 ? -4.420 -5.317 8.116 1.00 94.81 102 TYR A O 1
ATOM 794 N N . ARG A 1 103 ? -3.584 -3.251 8.385 1.00 92.69 103 ARG A N 1
ATOM 795 C CA . ARG A 1 103 ? -2.745 -3.560 9.538 1.00 92.69 103 ARG A CA 1
ATOM 796 C C . ARG A 1 103 ? -2.398 -2.309 10.309 1.00 92.69 103 ARG A C 1
ATOM 798 O O . ARG A 1 103 ? -2.555 -1.190 9.818 1.00 92.69 103 ARG A O 1
ATOM 805 N N . THR A 1 104 ? -1.861 -2.525 11.498 1.00 92.56 104 THR A N 1
ATOM 806 C CA . THR A 1 104 ? -1.482 -1.463 12.418 1.00 92.56 104 THR A CA 1
ATOM 807 C C . THR A 1 104 ? -0.051 -1.648 12.904 1.00 92.56 104 THR A C 1
ATOM 809 O O . THR A 1 104 ? 0.435 -2.771 13.063 1.00 92.56 104 THR A O 1
ATOM 812 N N . HIS A 1 105 ? 0.612 -0.533 13.191 1.00 90.38 105 HIS A N 1
ATOM 813 C CA . HIS A 1 105 ? 1.742 -0.503 14.107 1.00 90.38 105 HIS A CA 1
ATOM 814 C C . HIS A 1 105 ? 1.222 -0.212 15.510 1.00 90.38 105 HIS A C 1
ATOM 816 O O . HIS A 1 105 ? 0.665 0.861 15.748 1.00 90.38 105 HIS A O 1
ATOM 822 N N . SER A 1 106 ? 1.396 -1.159 16.427 1.00 90.62 106 SER A N 1
ATOM 823 C CA . SER A 1 106 ? 0.976 -1.022 17.820 1.00 90.62 106 SER A CA 1
ATOM 824 C C . SER A 1 106 ? 2.191 -0.828 18.719 1.00 90.62 106 SER A C 1
ATOM 826 O O . SER A 1 106 ? 3.191 -1.535 18.600 1.00 90.62 106 SER A O 1
ATOM 828 N N . GLN A 1 107 ? 2.095 0.119 19.648 1.00 88.56 107 GLN A N 1
ATOM 829 C CA . GLN A 1 107 ? 3.149 0.423 20.611 1.00 88.56 107 GLN A CA 1
ATOM 830 C C . GLN A 1 107 ? 3.679 -0.846 21.301 1.00 88.56 107 GLN A C 1
ATOM 832 O O . GLN A 1 107 ? 2.900 -1.659 21.795 1.00 88.56 107 GLN A O 1
ATOM 837 N N . ASP A 1 108 ? 5.006 -0.971 21.394 1.00 87.00 108 ASP A N 1
ATOM 838 C CA . ASP A 1 108 ? 5.751 -2.080 22.022 1.00 87.00 108 ASP A CA 1
ATOM 839 C C . ASP A 1 108 ? 5.483 -3.479 21.429 1.00 87.00 108 ASP A C 1
ATOM 841 O O . ASP A 1 108 ? 6.095 -4.452 21.864 1.00 87.00 108 ASP A O 1
ATOM 845 N N . VAL A 1 109 ? 4.580 -3.591 20.453 1.00 87.06 109 VAL A N 1
ATOM 846 C CA . VAL A 1 109 ? 4.268 -4.821 19.710 1.00 87.06 109 VAL A CA 1
ATOM 847 C C . VAL A 1 109 ? 4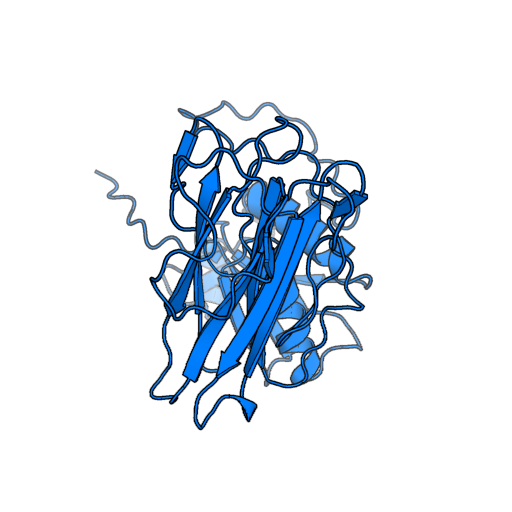.933 -4.774 18.337 1.00 87.06 109 VAL A C 1
ATOM 849 O O . VAL A 1 109 ? 5.470 -5.774 17.872 1.00 87.06 109 VAL A O 1
ATOM 852 N N . GLY A 1 110 ? 4.951 -3.594 17.716 1.00 85.19 110 GLY A N 1
ATOM 853 C CA . GLY A 1 110 ? 5.464 -3.376 16.374 1.00 85.19 110 GLY A CA 1
ATOM 854 C C . GLY A 1 110 ? 4.367 -3.426 15.313 1.00 85.19 110 GLY A C 1
ATOM 855 O O . GLY A 1 110 ? 3.170 -3.350 15.603 1.00 85.19 110 GLY A O 1
ATOM 856 N N . THR A 1 111 ? 4.795 -3.527 14.057 1.00 86.06 111 THR A N 1
ATOM 857 C CA . THR A 1 111 ? 3.887 -3.682 12.919 1.00 86.06 111 THR A CA 1
ATOM 858 C C . THR A 1 111 ? 3.392 -5.117 12.857 1.00 86.06 111 THR A C 1
ATOM 860 O O . THR A 1 111 ? 4.192 -6.043 12.764 1.00 86.06 111 THR A O 1
ATOM 863 N N . MET A 1 112 ? 2.076 -5.292 12.902 1.00 85.12 112 MET A N 1
ATOM 864 C CA . MET A 1 112 ? 1.441 -6.604 12.824 1.00 85.12 112 MET A CA 1
ATOM 865 C C . MET A 1 112 ? 1.247 -7.032 11.363 1.00 85.12 112 MET A C 1
ATOM 867 O O . MET A 1 112 ? 1.269 -6.199 10.450 1.00 85.12 112 MET A O 1
ATOM 871 N N . ALA A 1 113 ? 1.051 -8.333 11.138 1.00 86.19 113 ALA A N 1
ATOM 872 C CA . ALA A 1 113 ? 0.694 -8.864 9.824 1.00 86.19 113 ALA A CA 1
ATOM 873 C C . ALA A 1 113 ? -0.618 -8.247 9.309 1.00 86.19 113 ALA A C 1
ATOM 875 O O . ALA A 1 113 ? -1.449 -7.772 10.091 1.00 86.19 113 ALA A O 1
ATOM 876 N N . PHE A 1 114 ? -0.804 -8.258 7.988 1.00 89.81 114 PHE A N 1
ATOM 877 C CA . PHE A 1 114 ? -2.084 -7.882 7.399 1.00 89.81 114 PHE A CA 1
ATOM 878 C C . PHE A 1 114 ? -3.203 -8.803 7.878 1.00 89.81 114 PHE A C 1
ATOM 880 O O . PHE A 1 114 ? -3.049 -10.019 7.980 1.00 89.81 114 PHE A O 1
ATOM 887 N N . THR A 1 115 ? -4.347 -8.189 8.142 1.00 93.06 115 THR A N 1
ATOM 888 C CA . THR A 1 115 ? -5.630 -8.854 8.312 1.00 93.06 115 THR A CA 1
ATOM 889 C C . THR A 1 115 ? -6.607 -8.313 7.273 1.00 93.06 115 THR A C 1
ATOM 891 O O . THR A 1 115 ? -6.296 -7.361 6.551 1.00 93.06 115 THR A O 1
ATOM 894 N N . ARG A 1 116 ? -7.793 -8.914 7.195 1.00 94.50 116 ARG A N 1
ATOM 895 C CA . ARG A 1 116 ? -8.813 -8.543 6.214 1.00 94.50 116 ARG A CA 1
ATOM 896 C C . ARG A 1 116 ? -10.222 -8.705 6.730 1.00 94.50 116 ARG A C 1
ATOM 898 O O . ARG A 1 116 ? -10.448 -9.475 7.661 1.00 94.50 116 ARG A O 1
ATOM 905 N N . ASP A 1 117 ? -11.140 -8.001 6.075 1.00 96.12 117 ASP A N 1
ATOM 906 C CA . ASP A 1 117 ? -12.591 -8.192 6.148 1.00 96.12 117 ASP A CA 1
ATOM 907 C C . ASP A 1 117 ? -13.110 -8.591 7.549 1.00 96.12 117 ASP A C 1
ATOM 909 O O . ASP A 1 117 ? -13.600 -9.698 7.769 1.00 96.12 117 ASP A O 1
ATOM 913 N N . GLY A 1 118 ? -12.990 -7.677 8.514 1.00 96.19 118 GLY A N 1
ATOM 914 C CA . GLY A 1 118 ? -13.482 -7.840 9.886 1.00 96.19 118 GLY A CA 1
ATOM 915 C C . GLY A 1 118 ? -12.471 -8.442 10.866 1.00 96.19 118 GLY A C 1
ATOM 916 O O . GLY A 1 118 ? -12.744 -8.502 12.066 1.00 96.19 118 GLY A O 1
ATOM 917 N N . GLY A 1 119 ? -11.291 -8.859 10.406 1.00 96.50 119 GLY A N 1
ATOM 918 C CA . GLY A 1 119 ? -10.207 -9.310 11.276 1.00 96.50 119 GLY A CA 1
ATOM 919 C C . GLY A 1 119 ? -9.649 -8.203 12.185 1.00 96.50 119 GLY A C 1
ATOM 920 O O . GLY A 1 119 ? -9.719 -7.016 11.882 1.00 96.50 119 GLY A O 1
ATOM 921 N N . LEU A 1 120 ? -9.087 -8.562 13.335 1.00 95.69 120 LEU A N 1
ATOM 922 C CA . LEU A 1 120 ? -8.478 -7.578 14.235 1.00 95.69 120 LEU A CA 1
ATOM 923 C C . LEU A 1 120 ? -7.112 -7.124 13.698 1.00 95.69 120 LEU A C 1
ATOM 925 O O . LEU A 1 120 ? -6.221 -7.953 13.516 1.00 95.69 120 LEU A O 1
ATOM 929 N N . ALA A 1 121 ? -6.929 -5.815 13.520 1.00 94.81 121 ALA A N 1
ATOM 930 C CA . ALA A 1 121 ? -5.614 -5.185 13.434 1.00 94.81 121 ALA A CA 1
ATOM 931 C C . ALA A 1 121 ? -5.349 -4.399 14.723 1.00 94.81 121 ALA A C 1
ATOM 933 O O . ALA A 1 121 ? -6.113 -3.497 15.061 1.00 94.81 121 ALA A O 1
ATOM 934 N N . GLY A 1 122 ? -4.289 -4.749 15.451 1.00 92.50 122 GLY A N 1
ATOM 935 C CA . GLY A 1 122 ? -3.946 -4.158 16.744 1.00 92.50 122 GLY A CA 1
ATOM 936 C C . GLY A 1 122 ? -4.191 -5.120 17.904 1.00 92.50 122 GLY A C 1
ATOM 937 O O . GLY A 1 122 ? -4.069 -6.335 17.762 1.00 92.50 122 GLY A O 1
ATOM 938 N N . THR A 1 123 ? -4.521 -4.578 19.072 1.00 90.06 123 THR A N 1
ATOM 939 C CA . THR A 1 123 ? -4.730 -5.344 20.306 1.00 90.06 123 THR A CA 1
ATOM 940 C C . THR A 1 123 ? -6.101 -5.064 20.911 1.00 90.06 123 THR A C 1
ATOM 942 O O . THR A 1 123 ? -6.607 -3.948 20.828 1.00 90.06 123 THR A O 1
ATOM 945 N N . GLU A 1 124 ? -6.669 -6.060 21.586 1.00 87.88 124 GLU A N 1
ATOM 946 C CA . GLU A 1 124 ? -7.836 -5.885 22.453 1.00 87.88 124 GLU A CA 1
ATOM 947 C C . GLU A 1 124 ? -7.374 -5.885 23.917 1.00 87.88 124 GLU A C 1
ATOM 949 O O . GLU A 1 124 ? -6.800 -6.865 24.395 1.00 87.88 124 GLU A O 1
ATOM 954 N N . GLY A 1 125 ? -7.590 -4.784 24.643 1.00 74.25 125 GLY A N 1
ATOM 955 C CA . GLY A 1 125 ? -7.388 -4.735 26.098 1.00 74.25 125 GLY A CA 1
ATOM 956 C C . GLY A 1 125 ? -5.927 -4.757 26.569 1.00 74.25 125 GLY A C 1
ATOM 957 O O . GLY A 1 125 ? -5.664 -5.030 27.740 1.00 74.25 125 GLY A O 1
ATOM 958 N N . GLY A 1 126 ? -4.971 -4.468 25.680 1.00 71.25 126 GLY A N 1
ATOM 959 C CA . GLY A 1 126 ? -3.533 -4.476 25.975 1.00 71.25 126 GLY A CA 1
ATOM 960 C C . GLY A 1 126 ? -2.945 -3.128 26.405 1.00 71.25 126 GLY A C 1
ATOM 961 O O . GLY A 1 126 ? -1.754 -3.058 26.721 1.00 71.25 126 GLY A O 1
ATOM 962 N N . GLY A 1 127 ? -3.720 -2.038 26.379 1.00 83.12 127 GLY A N 1
ATOM 963 C CA . GLY A 1 127 ? -3.200 -0.697 26.652 1.00 83.12 127 GLY A CA 1
ATOM 964 C C . GLY A 1 127 ? -2.268 -0.159 25.560 1.00 83.12 127 GLY A C 1
ATOM 965 O O . GLY A 1 127 ? -1.653 0.891 25.767 1.00 83.12 127 GLY A O 1
ATOM 966 N N . LYS A 1 128 ? -2.123 -0.865 24.428 1.00 89.25 128 LYS A N 1
ATOM 967 C CA . LYS A 1 128 ? -1.173 -0.543 23.358 1.00 89.25 128 LYS A CA 1
ATOM 968 C C . LYS A 1 128 ? -1.847 0.335 22.313 1.00 89.25 128 LYS A C 1
ATOM 970 O O . LYS A 1 128 ? -2.746 -0.115 21.613 1.00 89.25 128 LYS A O 1
ATOM 975 N N . ARG A 1 129 ? -1.410 1.594 22.212 1.00 92.25 129 ARG A N 1
ATOM 976 C CA . ARG A 1 129 ? -1.904 2.526 21.185 1.00 92.25 129 ARG A CA 1
ATOM 977 C C . ARG A 1 129 ? -1.486 2.060 19.791 1.00 92.25 129 ARG A C 1
ATOM 979 O O . ARG A 1 129 ? -0.366 1.581 19.610 1.00 92.25 129 ARG A O 1
ATOM 986 N N . ILE A 1 130 ? -2.351 2.274 18.813 1.00 94.44 130 ILE A N 1
ATOM 987 C CA . ILE A 1 130 ? -1.972 2.289 17.404 1.00 94.44 130 ILE A CA 1
ATOM 988 C C . ILE A 1 130 ? -1.227 3.601 17.117 1.00 94.44 130 ILE A C 1
ATOM 990 O O . ILE A 1 130 ? -1.673 4.673 17.527 1.00 94.44 130 ILE A O 1
ATOM 994 N N . GLU A 1 131 ? -0.094 3.509 16.422 1.00 92.19 131 GLU A N 1
ATOM 995 C CA . GLU A 1 131 ? 0.727 4.651 15.978 1.00 92.19 131 GLU A CA 1
ATOM 996 C C . GLU A 1 131 ? 0.690 4.842 14.456 1.00 92.19 131 GLU A C 1
ATOM 998 O O . GLU A 1 131 ? 0.948 5.937 13.960 1.00 92.19 131 GLU A O 1
ATOM 1003 N N . GLY A 1 132 ? 0.337 3.792 13.710 1.00 90.94 132 GLY A N 1
ATOM 1004 C CA . GLY A 1 132 ? 0.195 3.862 12.261 1.00 90.94 132 GLY A CA 1
ATOM 1005 C C . GLY A 1 132 ? -0.714 2.788 11.687 1.00 90.94 132 GLY A C 1
ATOM 1006 O O . GLY A 1 132 ? -0.870 1.718 12.276 1.00 90.94 132 GLY A O 1
ATOM 1007 N N . ILE A 1 133 ? -1.336 3.106 10.554 1.00 93.38 133 ILE A N 1
ATOM 1008 C CA . ILE A 1 133 ? -2.335 2.289 9.866 1.00 93.38 133 ILE A CA 1
ATOM 1009 C C . ILE A 1 133 ? -2.007 2.255 8.372 1.00 93.38 133 ILE A C 1
ATOM 1011 O O . ILE A 1 133 ? -1.692 3.284 7.774 1.00 93.38 133 ILE A O 1
ATOM 1015 N N . GLN A 1 134 ? -2.121 1.077 7.764 1.00 91.38 134 GLN A N 1
ATOM 1016 C CA . GLN A 1 134 ? -2.110 0.909 6.310 1.00 91.38 134 GLN A CA 1
ATOM 1017 C C . GLN A 1 134 ? -3.368 0.175 5.871 1.00 91.38 134 GLN A C 1
ATOM 1019 O O . GLN A 1 134 ? -3.791 -0.766 6.544 1.00 91.38 134 GLN A O 1
ATOM 1024 N N . ILE A 1 135 ? -3.943 0.608 4.750 1.00 93.62 135 ILE A N 1
ATOM 1025 C CA . ILE A 1 135 ? -5.163 0.049 4.168 1.00 93.62 135 ILE A CA 1
ATOM 1026 C C . ILE A 1 135 ? -4.987 -0.015 2.652 1.00 93.62 135 ILE A C 1
ATOM 1028 O O . ILE A 1 135 ? -4.568 0.963 2.037 1.00 93.62 135 ILE A O 1
ATOM 1032 N N . LEU A 1 136 ? -5.339 -1.139 2.041 1.00 90.75 136 LEU A N 1
ATOM 1033 C CA . LEU A 1 136 ? -5.449 -1.271 0.592 1.00 90.75 136 LEU A CA 1
ATOM 1034 C C . LEU A 1 136 ? -6.642 -2.153 0.210 1.00 90.75 136 LEU A C 1
ATOM 1036 O O . LEU A 1 136 ? -7.184 -2.886 1.041 1.00 90.75 136 LEU A O 1
ATOM 1040 N N . ILE A 1 137 ? -7.043 -2.067 -1.056 1.00 91.50 137 ILE A N 1
ATOM 1041 C CA . ILE A 1 137 ? -8.084 -2.904 -1.652 1.00 91.50 137 ILE A CA 1
ATOM 1042 C C . ILE A 1 137 ? -7.422 -3.904 -2.588 1.00 91.50 137 ILE A C 1
ATOM 1044 O O . ILE A 1 137 ? -6.516 -3.561 -3.339 1.00 91.50 137 ILE A O 1
ATOM 1048 N N . THR A 1 138 ? -7.870 -5.150 -2.514 1.00 90.56 138 THR A N 1
ATOM 1049 C CA . THR A 1 138 ? -7.344 -6.269 -3.309 1.00 90.56 138 THR A CA 1
ATOM 1050 C C . THR A 1 138 ? -8.489 -7.042 -3.959 1.00 90.56 138 THR A C 1
ATOM 1052 O O . THR A 1 138 ? -9.636 -6.889 -3.521 1.00 90.56 138 THR A O 1
ATOM 1055 N N . GLU A 1 139 ? -8.207 -7.887 -4.964 1.00 86.62 139 GLU A N 1
ATOM 1056 C CA . GLU A 1 139 ? -9.187 -8.898 -5.404 1.00 86.62 139 GLU A CA 1
ATOM 1057 C C . GLU A 1 139 ? -9.628 -9.732 -4.207 1.00 86.62 139 GLU A C 1
ATOM 1059 O O . GLU A 1 139 ? -8.906 -9.881 -3.210 1.00 86.62 139 GLU A O 1
ATOM 1064 N N . LYS A 1 140 ? -10.826 -10.309 -4.310 1.00 87.81 140 LYS A N 1
ATOM 1065 C CA . LYS A 1 140 ? -11.214 -11.339 -3.357 1.00 87.81 140 LYS A CA 1
ATOM 1066 C C . LYS A 1 140 ? -10.162 -12.450 -3.340 1.00 87.81 140 LYS A C 1
ATOM 1068 O O . LYS A 1 140 ? -9.512 -12.729 -4.339 1.00 87.81 140 LYS A O 1
ATOM 1073 N N . ASP A 1 141 ? -9.992 -13.054 -2.170 1.00 82.19 141 ASP A N 1
ATOM 1074 C CA . ASP A 1 141 ? -9.090 -14.181 -1.912 1.00 82.19 141 ASP A CA 1
ATOM 1075 C C . ASP A 1 141 ? -7.582 -13.884 -1.952 1.00 82.19 141 ASP A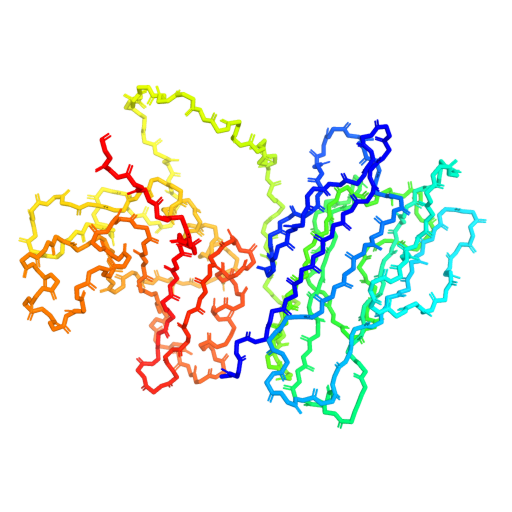 C 1
ATOM 1077 O O . ASP A 1 141 ? -6.804 -14.729 -1.503 1.00 82.19 141 ASP A O 1
ATOM 1081 N N . VAL A 1 142 ? -7.149 -12.676 -2.340 1.00 84.44 142 VAL A N 1
ATOM 1082 C CA . VAL A 1 142 ? -5.772 -12.227 -2.072 1.00 84.44 142 VAL A CA 1
ATOM 1083 C C . VAL A 1 142 ? -5.527 -12.299 -0.564 1.00 84.44 142 VAL A C 1
ATOM 1085 O O . VAL A 1 142 ? -6.313 -11.789 0.240 1.00 84.44 142 VAL A O 1
ATOM 1088 N N . ASP A 1 143 ? -4.457 -12.980 -0.156 1.00 82.00 143 ASP A N 1
ATOM 1089 C CA . ASP A 1 143 ? -4.094 -13.157 1.249 1.00 82.00 143 ASP A CA 1
ATOM 1090 C C . ASP A 1 143 ? -2.717 -12.564 1.529 1.00 82.00 143 ASP A C 1
ATOM 1092 O O . ASP A 1 143 ? -1.685 -13.150 1.189 1.00 82.00 143 ASP A O 1
ATOM 1096 N N . LEU A 1 144 ? -2.722 -11.391 2.167 1.00 83.12 144 LEU A N 1
ATOM 1097 C CA . LEU A 1 144 ? -1.506 -10.697 2.576 1.00 83.12 144 LEU A CA 1
ATOM 1098 C C . LEU A 1 144 ? -1.007 -11.107 3.963 1.00 83.12 144 LEU A C 1
ATOM 1100 O O . LEU A 1 144 ? 0.064 -10.666 4.367 1.00 83.12 144 LEU A O 1
ATOM 1104 N N . SER A 1 145 ? -1.734 -11.955 4.697 1.00 79.75 145 SER A N 1
ATOM 1105 C CA . SER A 1 145 ? -1.357 -12.319 6.070 1.00 79.75 145 SER A CA 1
ATOM 1106 C C . SER A 1 145 ? -0.030 -13.078 6.145 1.00 79.75 145 SER A C 1
ATOM 1108 O O . SER A 1 145 ? 0.681 -12.971 7.140 1.00 79.75 145 SER A O 1
ATOM 1110 N N . GLN A 1 146 ? 0.335 -13.791 5.074 1.00 76.06 146 GLN A N 1
ATOM 1111 C CA . GLN A 1 146 ? 1.626 -14.476 4.942 1.00 76.06 146 GLN A CA 1
ATOM 1112 C C . GLN A 1 146 ? 2.777 -13.552 4.511 1.00 76.06 146 GLN A C 1
ATOM 1114 O O . GLN A 1 146 ? 3.938 -13.943 4.604 1.00 76.06 146 GLN A O 1
ATOM 1119 N N . TYR A 1 147 ? 2.467 -12.346 4.026 1.00 69.25 147 TYR A N 1
ATOM 1120 C CA . TYR A 1 147 ? 3.447 -11.366 3.572 1.00 69.25 147 TYR A CA 1
ATOM 1121 C C . TYR A 1 147 ? 3.650 -10.338 4.685 1.00 69.25 147 TYR A C 1
ATOM 1123 O O . TYR A 1 147 ? 3.015 -9.279 4.737 1.00 69.25 147 TYR A O 1
ATOM 1131 N N . GLU A 1 148 ? 4.524 -10.684 5.631 1.00 62.97 148 GLU A N 1
ATOM 1132 C CA . GLU A 1 148 ? 4.966 -9.746 6.655 1.00 62.97 148 GLU A CA 1
ATOM 1133 C C . GLU A 1 148 ? 5.712 -8.605 5.975 1.00 62.97 148 GLU A C 1
ATOM 1135 O O . GLU A 1 148 ? 6.815 -8.791 5.467 1.00 62.97 148 GLU A O 1
ATOM 1140 N N . VAL A 1 149 ? 5.149 -7.397 5.984 1.00 53.81 149 VAL A N 1
ATOM 1141 C CA . VAL A 1 149 ? 5.988 -6.242 5.676 1.00 53.81 149 VAL A CA 1
ATOM 1142 C C . VAL A 1 149 ? 6.777 -5.900 6.925 1.00 53.81 149 VAL A C 1
ATOM 1144 O O . VAL A 1 149 ? 6.136 -5.630 7.956 1.00 53.81 149 VAL A O 1
ATOM 1147 N N . PRO A 1 150 ? 8.120 -5.863 6.847 1.00 45.28 150 PRO A N 1
ATOM 1148 C CA . PRO A 1 150 ? 8.947 -5.443 7.960 1.00 45.28 150 PRO A CA 1
ATOM 1149 C C . PRO A 1 150 ? 8.405 -4.149 8.546 1.00 45.28 150 PRO A C 1
ATOM 1151 O O . PRO A 1 150 ? 7.971 -3.252 7.816 1.00 45.28 150 PRO A O 1
ATOM 1154 N N . ALA A 1 151 ? 8.429 -4.054 9.875 1.00 41.81 151 ALA A N 1
ATOM 1155 C CA . ALA A 1 151 ? 8.142 -2.808 10.556 1.00 41.81 151 ALA A CA 1
ATOM 1156 C C . ALA A 1 151 ? 9.027 -1.720 9.944 1.00 41.81 151 ALA A C 1
ATOM 1158 O O . ALA A 1 151 ? 10.252 -1.762 10.080 1.00 41.81 151 ALA A O 1
ATOM 1159 N N . PHE A 1 152 ? 8.413 -0.780 9.226 1.00 39.41 152 PHE A N 1
ATOM 1160 C CA . PHE A 1 152 ? 9.139 0.353 8.695 1.00 39.41 152 PHE A CA 1
ATOM 1161 C C . PHE A 1 152 ? 9.777 1.077 9.876 1.00 39.41 152 PHE A C 1
ATOM 1163 O O . PHE A 1 152 ? 9.095 1.605 10.757 1.00 39.41 152 PHE A O 1
ATOM 1170 N N . ARG A 1 153 ? 11.111 1.039 9.921 1.00 36.97 153 ARG A N 1
ATOM 1171 C CA . ARG A 1 153 ? 11.887 1.937 10.765 1.00 36.97 153 ARG A CA 1
ATOM 1172 C C . ARG A 1 153 ? 11.565 3.331 10.264 1.00 36.97 153 ARG A C 1
ATOM 1174 O O . ARG A 1 153 ? 11.926 3.624 9.135 1.00 36.97 153 ARG A O 1
ATOM 1181 N N . HIS A 1 154 ? 10.853 4.100 11.085 1.00 33.75 154 HIS A N 1
ATOM 1182 C CA . HIS A 1 154 ? 10.796 5.561 11.061 1.00 33.75 154 HIS A CA 1
ATOM 1183 C C . HIS A 1 154 ? 11.074 6.142 9.665 1.00 33.75 154 HIS A C 1
ATOM 1185 O O . HIS A 1 154 ? 12.183 6.584 9.377 1.00 33.75 154 HIS A O 1
ATOM 1191 N N . PHE A 1 155 ? 10.085 6.096 8.771 1.00 32.56 155 PHE A N 1
ATOM 1192 C CA . PHE A 1 155 ? 10.088 7.078 7.701 1.00 32.56 155 PHE A CA 1
ATOM 1193 C C . PHE A 1 155 ? 9.648 8.369 8.370 1.00 32.56 155 PHE A C 1
ATOM 1195 O O . PHE A 1 155 ? 8.454 8.612 8.539 1.00 32.56 155 PHE A O 1
ATOM 1202 N N . ASP A 1 156 ? 10.623 9.162 8.817 1.00 28.41 156 ASP A N 1
ATOM 1203 C CA . ASP A 1 156 ? 10.385 10.595 8.864 1.00 28.41 156 ASP A CA 1
ATOM 1204 C C . ASP A 1 156 ? 9.845 10.944 7.473 1.00 28.41 156 ASP A C 1
ATOM 1206 O O . ASP A 1 156 ? 10.499 10.575 6.485 1.00 28.41 156 ASP A O 1
ATOM 1210 N N . PRO A 1 157 ? 8.650 11.552 7.340 1.00 29.05 157 PRO A N 1
ATOM 1211 C CA . PRO A 1 157 ? 8.298 12.153 6.068 1.00 29.05 157 PRO A CA 1
ATOM 1212 C C . PRO A 1 157 ? 9.489 13.030 5.719 1.00 29.05 157 PRO A C 1
ATOM 1214 O O . PRO A 1 157 ? 9.833 13.916 6.503 1.00 29.05 157 PRO A O 1
ATOM 1217 N N . ILE A 1 158 ? 10.178 12.715 4.617 1.00 28.30 158 ILE A N 1
ATOM 1218 C CA . ILE A 1 158 ? 11.235 13.582 4.116 1.00 28.30 158 ILE A CA 1
ATOM 1219 C C . ILE A 1 158 ? 10.531 14.933 3.992 1.00 28.30 158 ILE A C 1
ATOM 1221 O O . ILE A 1 158 ? 9.586 15.031 3.202 1.00 28.30 158 ILE A O 1
ATOM 1225 N N . PRO A 1 159 ? 10.884 15.946 4.808 1.00 26.97 159 PRO A N 1
ATOM 1226 C CA . PRO A 1 159 ? 10.349 17.275 4.588 1.00 26.97 159 PRO A CA 1
ATOM 1227 C C . PRO A 1 159 ? 10.723 17.579 3.152 1.00 26.97 159 PRO A C 1
ATOM 1229 O O . PRO A 1 159 ? 11.905 17.430 2.852 1.00 26.97 159 PRO A O 1
ATOM 1232 N N . VAL A 1 160 ? 9.756 17.900 2.283 1.00 28.94 160 VAL A N 1
ATOM 1233 C CA . VAL A 1 160 ? 10.020 18.219 0.873 1.00 28.94 160 VAL A CA 1
ATOM 1234 C C . VAL A 1 160 ? 11.250 19.121 0.844 1.00 28.94 160 VAL A C 1
ATOM 1236 O O . VAL A 1 160 ? 11.157 20.260 1.316 1.00 28.94 160 VAL A O 1
ATOM 1239 N N . PRO A 1 161 ? 12.424 18.624 0.428 1.00 31.83 161 PRO A N 1
ATOM 1240 C CA . PRO A 1 161 ? 13.602 19.427 0.607 1.00 31.83 161 PRO A CA 1
ATOM 1241 C C . PRO A 1 161 ? 13.614 20.452 -0.512 1.00 31.83 161 PRO A C 1
ATOM 1243 O O . PRO A 1 161 ? 13.465 20.103 -1.685 1.00 31.83 161 PRO A O 1
ATOM 1246 N N . GLU A 1 162 ? 13.892 21.707 -0.172 1.00 39.41 162 GLU A N 1
ATOM 1247 C CA . GLU A 1 162 ? 14.733 22.501 -1.059 1.00 39.41 162 GLU A CA 1
ATOM 1248 C C . GLU A 1 162 ? 15.928 21.621 -1.442 1.00 39.41 162 GLU A C 1
ATOM 1250 O O . GLU A 1 162 ? 16.678 21.212 -0.559 1.00 39.41 162 GLU A O 1
ATOM 1255 N N . ILE A 1 163 ? 16.014 21.265 -2.729 1.00 33.34 163 ILE A N 1
ATOM 1256 C CA . ILE A 1 163 ? 17.139 20.631 -3.433 1.00 33.34 163 ILE A CA 1
ATOM 1257 C C . ILE A 1 163 ? 18.272 20.226 -2.473 1.00 33.34 163 ILE A C 1
ATOM 1259 O O . ILE A 1 163 ? 19.201 21.003 -2.236 1.00 33.34 163 ILE A O 1
ATOM 1263 N N . ILE A 1 164 ? 18.206 19.017 -1.897 1.00 34.66 164 ILE A N 1
ATOM 1264 C CA . ILE A 1 164 ? 19.352 18.492 -1.146 1.00 34.66 164 ILE A CA 1
ATOM 1265 C C . ILE A 1 164 ? 20.437 18.194 -2.181 1.00 34.66 164 ILE A C 1
ATOM 1267 O O . ILE A 1 164 ? 20.180 17.442 -3.125 1.00 34.66 164 ILE A O 1
ATOM 1271 N N . PRO A 1 165 ? 21.648 18.757 -2.052 1.00 36.38 165 PRO A N 1
ATOM 1272 C CA . PRO A 1 165 ? 22.752 18.342 -2.894 1.00 36.38 165 PRO A CA 1
ATOM 1273 C C . PRO A 1 165 ? 23.017 16.858 -2.636 1.00 36.38 165 PRO A C 1
ATOM 1275 O O . PRO A 1 165 ? 23.181 16.448 -1.489 1.00 36.38 165 PRO A O 1
ATOM 1278 N N . VAL A 1 166 ? 23.057 16.070 -3.713 1.00 39.91 166 VAL A N 1
ATOM 1279 C CA . VAL A 1 166 ? 23.415 14.647 -3.719 1.00 39.91 166 VAL A CA 1
ATOM 1280 C C . VAL A 1 166 ? 24.712 14.456 -2.930 1.00 39.91 166 VAL A C 1
ATOM 1282 O O . VAL A 1 166 ? 25.806 14.709 -3.434 1.00 39.91 166 VAL A O 1
ATOM 1285 N N . THR A 1 167 ? 24.616 14.026 -1.673 1.00 43.62 167 THR A N 1
ATOM 1286 C CA . THR A 1 167 ? 25.770 13.493 -0.955 1.00 43.62 167 THR A CA 1
ATOM 1287 C C . THR A 1 167 ? 25.862 12.018 -1.291 1.00 43.62 167 THR A C 1
ATOM 1289 O O . THR A 1 167 ? 25.032 11.220 -0.870 1.00 43.62 167 THR A O 1
ATOM 1292 N N . SER A 1 168 ? 26.882 11.697 -2.077 1.00 48.59 168 SER A N 1
ATOM 1293 C CA . SER A 1 168 ? 27.291 10.388 -2.578 1.00 48.59 168 SER A CA 1
ATOM 1294 C C . SER A 1 168 ? 27.514 9.345 -1.470 1.00 48.59 168 SER A C 1
ATOM 1296 O O . SER A 1 168 ? 28.650 9.087 -1.059 1.00 48.59 168 SER A O 1
ATOM 1298 N N . GLY A 1 169 ? 26.437 8.745 -0.977 1.00 61.12 169 GLY A N 1
ATOM 1299 C CA . GLY A 1 169 ? 26.449 7.515 -0.190 1.00 61.12 169 GLY A CA 1
ATOM 1300 C C . GLY A 1 169 ? 25.700 6.415 -0.937 1.00 61.12 169 GLY A C 1
ATOM 1301 O O . GLY A 1 169 ? 24.696 6.695 -1.580 1.00 61.12 169 GLY A O 1
ATOM 1302 N N . ARG A 1 170 ? 26.183 5.171 -0.850 1.00 75.44 170 ARG A N 1
ATOM 1303 C CA . ARG A 1 170 ? 25.400 3.991 -1.254 1.00 75.44 170 ARG A CA 1
ATOM 1304 C C . ARG A 1 170 ? 24.106 3.931 -0.436 1.00 75.44 170 ARG A C 1
ATOM 1306 O O . ARG A 1 170 ? 24.182 4.112 0.782 1.00 75.44 170 ARG A O 1
ATOM 1313 N N . LEU A 1 171 ? 22.969 3.612 -1.057 1.00 83.12 171 LEU A N 1
ATOM 1314 C CA . LEU A 1 171 ? 21.701 3.353 -0.358 1.00 83.12 171 LEU A CA 1
ATOM 1315 C C . LEU A 1 171 ? 21.800 2.086 0.494 1.00 83.12 171 LEU A C 1
ATOM 1317 O O . LEU A 1 171 ? 21.116 1.963 1.508 1.00 83.12 171 LEU A O 1
ATOM 1321 N N . GLY A 1 172 ? 22.676 1.153 0.104 1.00 86.50 172 GLY A N 1
ATOM 1322 C CA . GLY A 1 172 ? 22.889 -0.085 0.848 1.00 86.50 172 GLY A CA 1
ATOM 1323 C C . GLY A 1 172 ? 21.688 -1.023 0.757 1.00 86.50 172 GLY A C 1
ATOM 1324 O O . GLY A 1 172 ? 21.331 -1.656 1.752 1.00 86.50 172 GLY A O 1
ATOM 1325 N N . LEU A 1 173 ? 21.073 -1.089 -0.429 1.00 86.69 173 LEU A N 1
ATOM 1326 C CA . LEU A 1 173 ? 19.999 -2.032 -0.736 1.00 86.69 173 LEU A CA 1
ATOM 1327 C C . LEU A 1 173 ? 20.447 -3.458 -0.403 1.00 86.69 173 LEU A C 1
ATOM 1329 O O . LEU A 1 173 ? 21.592 -3.847 -0.658 1.00 86.69 173 LEU A O 1
ATOM 1333 N N . LYS A 1 174 ? 19.552 -4.243 0.195 1.00 91.12 174 LYS A N 1
ATOM 1334 C CA . LYS A 1 174 ? 19.883 -5.613 0.603 1.00 91.12 174 LYS A CA 1
ATOM 1335 C C . LYS A 1 174 ? 19.749 -6.598 -0.544 1.00 91.12 174 LYS A C 1
ATOM 1337 O O . LYS A 1 174 ? 20.461 -7.601 -0.585 1.00 91.12 174 LYS A O 1
ATOM 1342 N N . HIS A 1 175 ? 18.776 -6.350 -1.410 1.00 93.69 175 HIS A N 1
ATOM 1343 C CA . HIS A 1 175 ? 18.276 -7.334 -2.350 1.00 93.69 175 HIS A CA 1
ATOM 1344 C C . HIS A 1 175 ? 18.641 -7.000 -3.786 1.00 93.69 175 HIS A C 1
ATOM 1346 O O . HIS A 1 175 ? 18.893 -7.926 -4.558 1.00 93.69 175 HIS A O 1
ATOM 1352 N N . PHE A 1 176 ? 18.701 -5.715 -4.124 1.00 94.50 176 PHE A N 1
ATOM 1353 C CA . PHE A 1 176 ? 19.054 -5.251 -5.461 1.00 94.50 176 PHE A CA 1
ATOM 1354 C C . PHE A 1 176 ? 20.433 -4.599 -5.506 1.00 94.50 176 PHE A C 1
ATOM 1356 O O . PHE A 1 176 ? 20.884 -3.971 -4.549 1.00 94.50 176 PHE A O 1
ATOM 1363 N N . ASN A 1 177 ? 21.096 -4.700 -6.650 1.00 93.94 177 ASN A N 1
ATOM 1364 C CA . ASN A 1 177 ? 22.277 -3.921 -6.963 1.00 93.94 177 ASN A CA 1
ATOM 1365 C C . ASN A 1 177 ? 21.856 -2.535 -7.475 1.00 93.94 177 ASN A C 1
ATOM 1367 O O . ASN A 1 177 ? 21.451 -2.370 -8.629 1.00 93.94 177 ASN A O 1
ATOM 1371 N N . GLU A 1 178 ? 21.990 -1.539 -6.599 1.00 91.31 178 GLU A N 1
ATOM 1372 C CA . GLU A 1 178 ? 21.613 -0.142 -6.846 1.00 91.31 178 GLU A CA 1
ATOM 1373 C C . GLU A 1 178 ? 22.316 0.510 -8.045 1.00 91.31 178 GLU A C 1
ATOM 1375 O O . GLU A 1 178 ? 21.779 1.470 -8.591 1.00 91.31 178 GLU A O 1
ATOM 1380 N N . ASP A 1 179 ? 23.473 -0.015 -8.461 1.00 90.38 179 ASP A N 1
ATOM 1381 C CA . ASP A 1 179 ? 24.299 0.540 -9.537 1.00 90.38 179 ASP A CA 1
ATOM 1382 C C . ASP A 1 179 ? 23.972 -0.064 -10.913 1.00 90.38 179 ASP A C 1
ATOM 1384 O O . ASP A 1 179 ? 24.547 0.362 -11.912 1.00 90.38 179 ASP A O 1
ATOM 1388 N N . THR A 1 180 ? 23.137 -1.110 -10.994 1.00 92.88 180 THR A N 1
ATOM 1389 C CA . THR A 1 180 ? 22.970 -1.870 -12.252 1.00 92.88 180 THR A CA 1
ATOM 1390 C C . THR A 1 180 ? 21.551 -2.323 -12.562 1.00 92.88 180 THR A C 1
ATOM 1392 O O . THR A 1 180 ? 21.176 -2.299 -13.729 1.00 92.88 180 THR A O 1
ATOM 1395 N N . GLU A 1 181 ? 20.747 -2.717 -11.573 1.00 96.38 181 GLU A N 1
ATOM 1396 C CA . GLU A 1 181 ? 19.442 -3.350 -11.845 1.00 96.38 181 GLU A CA 1
ATOM 1397 C C . GLU A 1 181 ? 18.332 -2.360 -12.224 1.00 96.38 181 GLU A C 1
ATOM 1399 O O . GLU A 1 181 ? 17.282 -2.772 -12.704 1.00 96.38 181 GLU A O 1
ATOM 1404 N N . PHE A 1 182 ? 18.558 -1.060 -12.035 1.00 97.00 182 PHE A N 1
ATOM 1405 C CA . PHE A 1 182 ? 17.573 -0.012 -12.318 1.00 97.00 182 PHE A CA 1
ATOM 1406 C C . PHE A 1 182 ? 17.946 0.879 -13.509 1.00 97.00 182 PHE A C 1
ATOM 1408 O O . PHE A 1 182 ? 17.159 1.742 -13.907 1.00 97.00 182 PHE A O 1
ATOM 1415 N N . LEU A 1 183 ? 19.133 0.669 -14.080 1.00 95.25 183 LEU A N 1
ATOM 1416 C CA . LEU A 1 183 ? 19.632 1.461 -15.192 1.00 95.25 183 LEU A CA 1
ATOM 1417 C C . LEU A 1 183 ? 18.858 1.186 -16.480 1.00 95.25 183 LEU A C 1
ATOM 1419 O O . LEU A 1 183 ? 18.319 0.104 -16.711 1.00 95.25 183 LEU A O 1
ATOM 1423 N N . CYS A 1 184 ? 18.891 2.176 -17.361 1.00 95.75 184 CYS A N 1
ATOM 1424 C CA . CYS A 1 184 ? 18.439 2.042 -18.729 1.00 95.75 184 CYS A CA 1
ATOM 1425 C C . CYS A 1 184 ? 19.258 0.991 -19.482 1.00 95.75 184 CYS A C 1
ATOM 1427 O O . CYS A 1 184 ? 20.492 1.020 -19.487 1.00 95.75 184 CYS A O 1
ATOM 1429 N N . GLU A 1 185 ? 18.554 0.073 -20.146 1.00 94.25 185 GLU A N 1
ATOM 1430 C CA . GLU A 1 185 ? 19.161 -1.098 -20.790 1.00 94.25 185 GLU A CA 1
ATOM 1431 C C . GLU A 1 185 ? 20.032 -0.749 -22.005 1.00 94.25 185 GLU A C 1
ATOM 1433 O O . GLU A 1 185 ? 20.879 -1.546 -22.403 1.00 94.25 185 GLU A O 1
ATOM 1438 N N . ASP A 1 186 ? 19.875 0.446 -22.580 1.00 93.56 186 ASP A N 1
ATOM 1439 C CA . ASP A 1 186 ? 20.740 0.926 -23.665 1.00 93.56 186 ASP A CA 1
ATOM 1440 C C . ASP A 1 186 ? 22.177 1.246 -23.208 1.00 93.56 186 ASP A C 1
ATOM 1442 O O . ASP A 1 186 ? 23.051 1.502 -24.040 1.00 93.56 186 ASP A O 1
ATOM 1446 N N . GLY A 1 187 ? 22.432 1.237 -21.895 1.00 92.81 187 GLY A N 1
ATOM 1447 C CA . GLY A 1 187 ? 23.735 1.518 -21.305 1.00 92.81 187 GLY A CA 1
ATOM 1448 C C . GLY A 1 187 ? 24.090 3.005 -21.225 1.00 92.81 187 GLY A C 1
ATOM 1449 O O . GLY A 1 187 ? 25.246 3.327 -20.949 1.00 92.81 187 GLY A O 1
ATOM 1450 N N . CYS A 1 188 ? 23.140 3.924 -21.436 1.00 93.81 188 CYS A N 1
ATOM 1451 C CA . CYS A 1 188 ? 23.402 5.367 -21.357 1.00 93.81 188 CYS A CA 1
ATOM 1452 C C . CYS A 1 188 ? 23.647 5.878 -19.925 1.00 93.81 188 CYS A C 1
ATOM 1454 O O . CYS A 1 188 ? 24.130 6.996 -19.746 1.00 93.81 188 CYS A O 1
ATOM 1456 N N . GLY A 1 189 ? 23.313 5.071 -18.912 1.00 93.69 189 GLY A N 1
ATOM 1457 C CA . GLY A 1 189 ? 23.450 5.420 -17.497 1.00 93.69 189 GLY A CA 1
ATOM 1458 C C . GLY A 1 189 ? 22.275 6.212 -16.915 1.00 93.69 189 GLY A C 1
ATOM 1459 O O . GLY A 1 189 ? 22.361 6.643 -15.770 1.00 93.69 189 GLY A O 1
ATOM 1460 N N . PHE A 1 190 ? 21.185 6.411 -17.667 1.00 94.44 190 PHE A N 1
ATOM 1461 C CA . PHE A 1 190 ? 19.936 6.927 -17.103 1.00 94.44 190 PHE A CA 1
ATOM 1462 C C . PHE A 1 190 ? 19.369 5.926 -16.086 1.00 94.44 190 PHE A C 1
ATOM 1464 O O . PHE A 1 190 ? 19.376 4.725 -16.345 1.00 94.44 190 PHE A O 1
ATOM 1471 N N . ASP A 1 191 ? 18.877 6.414 -14.950 1.00 95.38 191 ASP A N 1
ATOM 1472 C CA . ASP A 1 191 ? 18.529 5.604 -13.777 1.00 95.38 191 ASP A CA 1
ATOM 1473 C C . ASP A 1 191 ? 17.190 6.056 -13.173 1.00 95.38 191 ASP A C 1
ATOM 1475 O O . ASP A 1 191 ? 16.657 7.113 -13.523 1.00 95.38 191 ASP A O 1
ATOM 1479 N N . VAL A 1 192 ? 16.649 5.259 -12.256 1.00 93.50 192 VAL A N 1
ATOM 1480 C CA . VAL A 1 192 ? 15.530 5.656 -11.399 1.00 93.50 192 VAL A CA 1
ATOM 1481 C C . VAL A 1 192 ? 16.020 6.428 -10.171 1.00 93.50 192 VAL A C 1
ATOM 1483 O O . VAL A 1 192 ? 17.164 6.284 -9.736 1.00 93.50 192 VAL A O 1
ATOM 1486 N N . ILE A 1 193 ? 15.135 7.220 -9.569 1.00 90.69 193 ILE A N 1
ATOM 1487 C CA . ILE A 1 193 ? 15.430 7.942 -8.327 1.00 90.69 193 ILE A CA 1
ATOM 1488 C C . ILE A 1 193 ? 15.570 6.990 -7.127 1.00 90.69 193 ILE A C 1
ATOM 1490 O O . ILE A 1 193 ? 14.938 5.933 -7.074 1.00 90.69 193 ILE A O 1
ATOM 1494 N N . ASP A 1 194 ? 16.328 7.401 -6.108 1.00 87.12 194 ASP A N 1
ATOM 1495 C CA . ASP A 1 194 ? 16.611 6.593 -4.908 1.00 87.12 194 ASP A CA 1
ATOM 1496 C C . ASP A 1 194 ? 15.350 6.076 -4.200 1.00 87.12 194 ASP A C 1
ATOM 1498 O O . ASP A 1 194 ? 15.328 4.952 -3.696 1.00 87.12 194 ASP A O 1
ATOM 1502 N N . GLN A 1 195 ? 14.272 6.865 -4.201 1.00 84.00 195 GLN A N 1
ATOM 1503 C CA . GLN A 1 195 ? 12.996 6.472 -3.605 1.00 84.00 195 GLN A CA 1
ATOM 1504 C C . GLN A 1 195 ? 12.422 5.200 -4.251 1.00 84.00 195 GLN A C 1
ATOM 1506 O O . GLN A 1 195 ? 12.001 4.296 -3.532 1.00 84.00 195 GLN A O 1
ATOM 1511 N N . ILE A 1 196 ? 12.465 5.088 -5.583 1.00 91.56 196 ILE A N 1
ATOM 1512 C CA . ILE A 1 196 ? 12.006 3.896 -6.311 1.00 91.56 196 ILE A CA 1
ATOM 1513 C C . ILE A 1 196 ? 12.834 2.677 -5.905 1.00 91.56 196 ILE A C 1
ATOM 1515 O O . ILE A 1 196 ? 12.278 1.607 -5.659 1.00 91.56 196 ILE A O 1
ATOM 1519 N N . LYS A 1 197 ? 14.156 2.843 -5.776 1.00 93.00 197 LYS A N 1
ATOM 1520 C CA . LYS A 1 197 ? 15.072 1.762 -5.389 1.00 93.00 197 LYS A CA 1
ATOM 1521 C C . LYS A 1 197 ? 14.792 1.257 -3.975 1.00 93.00 197 LYS A C 1
ATOM 1523 O O . LYS A 1 197 ? 14.696 0.051 -3.755 1.00 93.00 197 LYS A O 1
ATOM 1528 N N . LEU A 1 198 ? 14.612 2.176 -3.024 1.00 86.19 198 LEU A N 1
ATOM 1529 C CA . LEU A 1 198 ? 14.283 1.853 -1.633 1.00 86.19 198 LEU A CA 1
ATOM 1530 C C . LEU A 1 198 ? 12.918 1.163 -1.518 1.00 86.19 198 LEU A C 1
ATOM 1532 O O . LEU A 1 198 ? 12.784 0.178 -0.790 1.00 86.19 198 LEU A O 1
ATOM 1536 N N . MET A 1 199 ? 11.915 1.643 -2.258 1.00 90.19 199 MET A N 1
ATOM 1537 C CA . MET A 1 199 ? 10.591 1.021 -2.302 1.00 90.19 199 MET A CA 1
ATOM 1538 C C . MET A 1 199 ? 10.653 -0.376 -2.932 1.00 90.19 199 MET A C 1
ATOM 1540 O O . MET A 1 199 ? 10.060 -1.305 -2.393 1.00 90.19 199 MET A O 1
ATOM 1544 N N . ALA A 1 200 ? 11.410 -0.568 -4.015 1.00 93.88 200 ALA A N 1
ATOM 1545 C CA . ALA A 1 200 ? 11.604 -1.881 -4.629 1.00 93.88 200 ALA A CA 1
ATOM 1546 C C . ALA A 1 200 ? 12.279 -2.874 -3.666 1.00 93.88 200 ALA A C 1
ATOM 1548 O O . ALA A 1 200 ? 11.802 -3.999 -3.512 1.00 93.88 200 ALA A O 1
ATOM 1549 N N . ASP A 1 201 ? 13.348 -2.460 -2.976 1.00 91.38 201 ASP A N 1
ATOM 1550 C CA . ASP A 1 201 ? 14.048 -3.290 -1.983 1.00 91.38 201 ASP A CA 1
ATOM 1551 C C . ASP A 1 201 ? 13.115 -3.699 -0.834 1.00 91.38 201 ASP A C 1
ATOM 1553 O O . ASP A 1 201 ? 13.063 -4.875 -0.462 1.00 91.38 201 ASP A O 1
ATOM 1557 N N . ALA A 1 202 ? 12.297 -2.761 -0.344 1.00 85.44 202 ALA A N 1
ATOM 1558 C CA . ALA A 1 202 ? 11.257 -3.044 0.639 1.00 85.44 202 ALA A CA 1
ATOM 1559 C C . ALA A 1 202 ? 10.192 -4.010 0.091 1.00 85.44 202 ALA A C 1
ATOM 1561 O O . ALA A 1 202 ? 9.839 -4.966 0.779 1.00 85.44 202 ALA A O 1
ATOM 1562 N N . ALA A 1 203 ? 9.722 -3.822 -1.148 1.00 90.19 203 ALA A N 1
ATOM 1563 C CA . ALA A 1 203 ? 8.768 -4.724 -1.795 1.00 90.19 203 ALA A CA 1
ATOM 1564 C C . ALA A 1 203 ? 9.311 -6.155 -1.875 1.00 90.19 203 ALA A C 1
ATOM 1566 O O . ALA A 1 203 ? 8.589 -7.107 -1.582 1.00 90.19 203 ALA A O 1
ATOM 1567 N N . ARG A 1 204 ? 10.597 -6.324 -2.201 1.00 92.06 204 ARG A N 1
ATOM 1568 C CA . ARG A 1 204 ? 11.231 -7.646 -2.254 1.00 92.06 204 ARG A CA 1
ATOM 1569 C C . ARG A 1 204 ? 11.376 -8.291 -0.878 1.00 92.06 204 ARG A C 1
ATOM 1571 O O . ARG A 1 204 ? 11.155 -9.494 -0.757 1.00 92.06 204 ARG A O 1
ATOM 1578 N N . GLU A 1 205 ? 11.705 -7.513 0.150 1.00 87.25 205 GLU A N 1
ATOM 1579 C CA . GLU A 1 205 ? 11.745 -8.004 1.532 1.00 87.25 205 GLU A CA 1
ATOM 1580 C C . GLU A 1 205 ? 10.358 -8.503 1.985 1.00 87.25 205 GLU A C 1
ATOM 1582 O O . GLU A 1 205 ? 10.265 -9.599 2.528 1.00 87.25 205 GLU A O 1
ATOM 1587 N N . ILE A 1 206 ? 9.282 -7.761 1.687 1.00 80.50 206 ILE A N 1
ATOM 1588 C CA . ILE A 1 206 ? 7.886 -8.144 1.992 1.00 80.50 206 ILE A CA 1
ATOM 1589 C C . ILE A 1 206 ? 7.469 -9.403 1.247 1.00 80.50 206 ILE A C 1
ATOM 1591 O O . ILE A 1 206 ? 6.872 -10.319 1.809 1.00 80.50 206 ILE A O 1
ATOM 1595 N N . TYR A 1 207 ? 7.727 -9.409 -0.059 1.00 87.62 207 TYR A N 1
ATOM 1596 C CA . TYR A 1 207 ? 7.297 -10.478 -0.942 1.00 87.62 207 TYR A CA 1
ATOM 1597 C C . TYR A 1 207 ? 7.981 -11.807 -0.581 1.00 87.62 207 TYR A C 1
ATOM 1599 O O . TYR A 1 207 ? 7.466 -12.884 -0.893 1.00 87.62 207 TYR A O 1
ATOM 1607 N N . GLY A 1 208 ? 9.139 -11.745 0.090 1.00 85.12 208 GLY A N 1
ATOM 1608 C CA . GLY A 1 208 ? 9.845 -12.897 0.655 1.00 85.12 208 GLY A CA 1
ATOM 1609 C C . GLY A 1 208 ? 10.490 -13.814 -0.387 1.00 85.12 208 GLY A C 1
ATOM 1610 O O . GLY A 1 208 ? 11.039 -14.859 -0.044 1.00 85.12 208 GLY A O 1
ATOM 1611 N N . HIS A 1 209 ? 10.440 -13.436 -1.665 1.00 88.31 209 HIS A N 1
ATOM 1612 C CA . HIS A 1 209 ? 10.973 -14.196 -2.792 1.00 88.31 209 HIS A CA 1
ATOM 1613 C C . HIS A 1 209 ? 11.736 -13.268 -3.749 1.00 88.31 209 HIS A C 1
ATOM 1615 O O . HIS A 1 209 ? 11.522 -12.055 -3.725 1.00 88.31 209 HIS A O 1
ATOM 1621 N N . PRO A 1 210 ? 12.624 -13.804 -4.608 1.00 92.12 210 PRO A N 1
ATOM 1622 C CA . PRO A 1 210 ? 13.323 -12.995 -5.601 1.00 92.12 210 PRO A CA 1
ATOM 1623 C C . PRO A 1 210 ? 12.358 -12.210 -6.500 1.00 92.12 210 PRO A C 1
ATOM 1625 O O . PRO A 1 210 ? 11.477 -12.797 -7.130 1.00 92.12 210 PRO A O 1
ATOM 1628 N N . LEU A 1 211 ? 12.575 -10.897 -6.573 1.00 95.81 211 LEU A N 1
ATOM 1629 C CA . LEU A 1 211 ? 11.952 -9.986 -7.531 1.00 95.81 211 LEU A CA 1
ATOM 1630 C C . LEU A 1 211 ? 13.011 -9.494 -8.510 1.00 95.81 211 LEU A C 1
ATOM 1632 O O . LEU A 1 211 ? 14.159 -9.285 -8.116 1.00 95.81 211 LEU A O 1
ATOM 1636 N N . PHE A 1 212 ? 12.606 -9.317 -9.762 1.00 96.00 212 PHE A N 1
ATOM 1637 C CA . PHE A 1 212 ? 13.455 -8.874 -10.859 1.00 96.00 212 PHE A CA 1
ATOM 1638 C C . PHE A 1 212 ? 12.871 -7.611 -11.473 1.00 96.00 212 PHE A C 1
ATOM 1640 O O . PHE A 1 212 ? 11.674 -7.566 -11.760 1.00 96.00 212 PHE A O 1
ATOM 1647 N N . ILE A 1 213 ? 13.731 -6.617 -11.690 1.00 97.25 213 ILE A N 1
ATOM 1648 C CA . ILE A 1 213 ? 13.397 -5.406 -12.435 1.00 97.25 213 ILE A CA 1
ATOM 1649 C C . ILE A 1 213 ? 13.562 -5.733 -13.921 1.00 97.25 213 ILE A C 1
ATOM 1651 O O . ILE A 1 213 ? 14.679 -5.905 -14.400 1.00 97.25 213 ILE A O 1
ATOM 1655 N N . SER A 1 214 ? 12.452 -5.891 -14.642 1.00 94.25 214 SER A N 1
ATOM 1656 C CA . SER A 1 214 ? 12.474 -6.083 -16.100 1.00 94.25 214 SER A CA 1
ATOM 1657 C C . SER A 1 214 ? 12.620 -4.770 -16.857 1.00 94.25 214 SER A C 1
ATOM 1659 O O . SER A 1 214 ? 12.977 -4.783 -18.026 1.00 94.25 214 SER A O 1
ATOM 1661 N N . SER A 1 215 ? 12.303 -3.641 -16.224 1.00 95.81 215 SER A N 1
ATOM 1662 C CA . SER A 1 215 ? 12.567 -2.321 -16.787 1.00 95.81 215 SER A CA 1
ATOM 1663 C C . SER A 1 215 ? 12.694 -1.290 -15.674 1.00 95.81 215 SER A C 1
ATOM 1665 O O . SER A 1 215 ? 11.792 -1.168 -14.849 1.00 95.81 215 SER A O 1
ATOM 1667 N N . GLY A 1 216 ? 13.809 -0.560 -15.644 1.00 94.94 216 GLY A N 1
ATOM 1668 C CA . GLY A 1 216 ? 14.045 0.561 -14.734 1.00 94.94 216 GLY A CA 1
ATOM 1669 C C . GLY A 1 216 ? 13.898 1.904 -15.445 1.00 94.94 216 GLY A C 1
ATOM 1670 O O . GLY A 1 216 ? 12.918 2.142 -16.155 1.00 94.94 216 GLY A O 1
ATOM 1671 N N . GLY A 1 217 ? 14.886 2.785 -15.294 1.00 94.62 217 GLY A N 1
ATOM 1672 C CA . GLY A 1 217 ? 14.936 4.042 -16.034 1.00 94.62 217 GLY A CA 1
ATOM 1673 C C . GLY A 1 217 ? 14.968 3.785 -17.543 1.00 94.62 217 GLY A C 1
ATOM 1674 O O . GLY A 1 217 ? 15.590 2.836 -18.005 1.00 94.62 217 GLY A O 1
ATOM 1675 N N . ARG A 1 218 ? 14.308 4.626 -18.344 1.00 96.25 218 ARG A N 1
ATOM 1676 C CA . ARG A 1 218 ? 14.403 4.564 -19.811 1.00 96.25 218 ARG A CA 1
ATOM 1677 C C . ARG A 1 218 ? 14.744 5.934 -20.367 1.00 96.25 218 ARG A C 1
ATOM 1679 O O . ARG A 1 218 ? 13.952 6.852 -20.228 1.00 96.25 218 ARG A O 1
ATOM 1686 N N . CYS A 1 219 ? 15.876 6.093 -21.047 1.00 94.38 219 CYS A N 1
ATOM 1687 C CA . CYS A 1 219 ? 16.118 7.324 -21.797 1.00 94.38 219 CYS A CA 1
ATOM 1688 C C . CYS A 1 219 ? 15.093 7.459 -22.945 1.00 94.38 219 CYS A C 1
ATOM 1690 O O . CYS A 1 219 ? 14.412 6.495 -23.308 1.00 94.38 219 CYS A O 1
ATOM 1692 N N . ALA A 1 220 ? 14.975 8.650 -23.537 1.00 93.25 220 ALA A N 1
ATOM 1693 C CA . ALA A 1 220 ? 14.012 8.892 -24.614 1.00 93.25 220 ALA A CA 1
ATOM 1694 C C . ALA A 1 220 ? 14.219 7.956 -25.822 1.00 93.25 220 ALA A C 1
ATOM 1696 O O . ALA A 1 220 ? 13.244 7.423 -26.357 1.00 93.25 220 ALA A O 1
ATOM 1697 N N . ASP A 1 221 ? 15.476 7.718 -26.207 1.00 94.25 221 ASP A N 1
ATOM 1698 C CA . ASP A 1 221 ? 15.830 6.876 -27.353 1.00 94.25 221 ASP A CA 1
ATOM 1699 C C . ASP A 1 221 ? 15.483 5.406 -27.094 1.00 94.25 221 ASP A C 1
ATOM 1701 O O . ASP A 1 221 ? 14.826 4.767 -27.918 1.00 94.25 221 ASP A O 1
ATOM 1705 N N . TRP A 1 222 ? 15.853 4.880 -25.922 1.00 95.75 222 TRP A N 1
ATOM 1706 C CA . TRP A 1 222 ? 15.526 3.510 -25.537 1.00 95.75 222 TRP A CA 1
ATOM 1707 C C . TRP A 1 222 ? 14.022 3.308 -25.375 1.00 95.75 222 TRP A C 1
ATOM 1709 O O . TRP A 1 222 ? 13.477 2.324 -25.870 1.00 95.75 222 TRP A O 1
ATOM 1719 N N . ASN A 1 223 ? 13.323 4.266 -24.757 1.00 95.44 223 ASN A N 1
ATOM 1720 C CA . ASN A 1 223 ? 11.869 4.224 -24.638 1.00 95.44 223 ASN A CA 1
ATOM 1721 C C . ASN A 1 223 ? 11.204 4.132 -26.019 1.00 95.44 223 ASN A C 1
ATOM 1723 O O . ASN A 1 223 ? 10.318 3.302 -26.202 1.00 95.44 223 ASN A O 1
ATOM 1727 N N . ALA A 1 224 ? 11.659 4.914 -27.003 1.00 93.94 224 ALA A N 1
ATOM 1728 C CA . ALA A 1 224 ? 11.164 4.812 -28.375 1.00 93.94 224 ALA A CA 1
ATOM 1729 C C . ALA A 1 224 ? 11.511 3.459 -29.025 1.00 93.94 224 ALA A C 1
ATOM 1731 O O . ALA A 1 224 ? 10.664 2.870 -29.699 1.00 93.94 224 ALA A O 1
ATOM 1732 N N . ALA A 1 225 ? 12.723 2.940 -28.799 1.00 94.19 225 ALA A N 1
ATOM 1733 C CA . ALA A 1 225 ? 13.179 1.665 -29.352 1.00 94.19 225 ALA A CA 1
ATOM 1734 C C . ALA A 1 225 ? 12.342 0.467 -28.871 1.00 94.19 225 ALA A C 1
ATOM 1736 O O . ALA A 1 225 ? 12.072 -0.441 -29.657 1.00 94.19 225 ALA A O 1
ATOM 1737 N N . VAL A 1 226 ? 11.883 0.487 -27.614 1.00 91.69 226 VAL A N 1
ATOM 1738 C CA . VAL A 1 226 ? 11.015 -0.558 -27.037 1.00 91.69 226 VAL A CA 1
ATOM 1739 C C . VAL A 1 226 ? 9.517 -0.288 -27.233 1.00 91.69 226 VAL A C 1
ATOM 1741 O O . VAL A 1 226 ? 8.684 -0.980 -26.654 1.00 91.69 226 VAL A O 1
ATOM 1744 N N . GLY A 1 227 ? 9.152 0.715 -28.041 1.00 91.50 227 GLY A N 1
ATOM 1745 C CA . GLY A 1 227 ? 7.754 1.052 -28.334 1.00 91.50 227 GLY A CA 1
ATOM 1746 C C . GLY A 1 227 ? 7.002 1.713 -27.173 1.00 91.50 227 GLY A C 1
ATOM 1747 O O . GLY A 1 227 ? 5.774 1.667 -27.129 1.00 91.50 227 GLY A O 1
ATOM 1748 N N . GLY A 1 228 ? 7.721 2.316 -26.225 1.00 88.31 228 GLY A N 1
ATOM 1749 C CA . GLY A 1 228 ? 7.145 3.060 -25.113 1.00 88.31 228 GLY A CA 1
ATOM 1750 C C . GLY A 1 228 ? 6.420 4.330 -25.562 1.00 88.31 228 GLY A C 1
ATOM 1751 O O . GLY A 1 228 ? 6.748 4.950 -26.576 1.00 88.31 228 GLY A O 1
ATOM 1752 N N . ILE A 1 229 ? 5.427 4.746 -24.777 1.00 88.31 229 ILE A N 1
ATOM 1753 C CA . ILE A 1 229 ? 4.677 5.977 -25.042 1.00 88.31 229 ILE A CA 1
ATOM 1754 C C . ILE A 1 229 ? 5.502 7.228 -24.679 1.00 88.31 229 ILE A C 1
ATOM 1756 O O . ILE A 1 229 ? 6.310 7.184 -23.742 1.00 88.31 229 ILE A O 1
ATOM 1760 N N . PRO A 1 230 ? 5.305 8.363 -25.376 1.00 84.62 230 PRO A N 1
ATOM 1761 C CA . PRO A 1 230 ? 5.839 9.651 -24.940 1.00 84.62 230 PRO A CA 1
ATOM 1762 C C . PRO A 1 230 ? 5.319 10.030 -23.547 1.00 84.62 230 PRO A C 1
ATOM 1764 O O . PRO A 1 230 ? 4.146 9.821 -23.251 1.00 84.62 230 PRO A O 1
ATOM 1767 N N . GLY A 1 231 ? 6.182 10.600 -22.701 1.00 83.44 231 GLY A N 1
ATOM 1768 C CA . GLY A 1 231 ? 5.815 10.992 -21.333 1.00 83.44 231 GLY A CA 1
ATOM 1769 C C . GLY A 1 231 ? 5.714 9.833 -20.335 1.00 83.44 231 GLY A C 1
ATOM 1770 O O . GLY A 1 231 ? 5.237 10.042 -19.227 1.00 83.44 231 GLY A O 1
ATOM 1771 N N . SER A 1 232 ? 6.160 8.627 -20.709 1.00 89.88 232 SER A N 1
ATOM 1772 C CA . SER A 1 232 ? 6.230 7.462 -19.817 1.00 89.88 232 SER A CA 1
ATOM 1773 C C . SER A 1 232 ? 6.999 7.778 -18.528 1.00 89.88 232 SER A C 1
ATOM 1775 O O . SER A 1 232 ? 8.078 8.374 -18.579 1.00 89.88 232 SER A O 1
ATOM 1777 N N . ASN A 1 233 ? 6.511 7.305 -17.381 1.00 93.00 233 ASN A N 1
ATOM 1778 C CA . ASN A 1 233 ? 7.153 7.535 -16.082 1.00 93.00 233 ASN A CA 1
ATOM 1779 C C . ASN A 1 233 ? 8.555 6.910 -15.970 1.00 93.00 233 ASN A C 1
ATOM 1781 O O . ASN A 1 233 ? 9.410 7.422 -15.244 1.00 93.00 233 ASN A O 1
ATOM 1785 N N . HIS A 1 234 ? 8.868 5.895 -16.781 1.00 94.62 234 HIS A N 1
ATOM 1786 C CA . HIS A 1 234 ? 10.238 5.384 -16.881 1.00 94.62 234 HIS A CA 1
ATOM 1787 C C . HIS A 1 234 ? 11.206 6.426 -17.438 1.00 94.62 234 HIS A C 1
ATOM 1789 O O . HIS A 1 234 ? 12.369 6.436 -17.053 1.00 94.62 234 HIS A O 1
ATOM 1795 N N . THR A 1 235 ? 10.733 7.324 -18.311 1.00 94.19 235 THR A N 1
ATOM 1796 C CA . THR A 1 235 ? 11.551 8.414 -18.873 1.00 94.19 235 THR A CA 1
ATOM 1797 C C . THR A 1 235 ? 11.802 9.560 -17.907 1.00 94.19 235 THR A C 1
ATOM 1799 O O . THR A 1 235 ? 12.658 10.404 -18.155 1.00 94.19 235 THR A O 1
ATOM 1802 N N . ARG A 1 236 ? 11.102 9.550 -16.771 1.00 91.50 236 ARG A N 1
ATOM 1803 C CA . ARG A 1 236 ? 11.296 10.468 -15.646 1.00 91.50 236 ARG A CA 1
ATOM 1804 C C . ARG A 1 236 ? 12.099 9.831 -14.507 1.00 91.50 236 ARG A C 1
ATOM 1806 O O . ARG A 1 236 ? 12.408 10.513 -13.540 1.00 91.50 236 ARG A O 1
ATOM 1813 N N . GLY A 1 237 ? 12.439 8.541 -14.610 1.00 93.69 237 GLY A N 1
ATOM 1814 C CA . GLY A 1 237 ? 13.138 7.803 -13.554 1.00 93.69 237 GLY A CA 1
ATOM 1815 C C . GLY A 1 237 ? 12.261 7.499 -12.333 1.00 93.69 237 GLY A C 1
ATOM 1816 O O . GLY A 1 237 ? 12.786 7.244 -11.253 1.00 93.69 237 GLY A O 1
ATOM 1817 N N . VAL A 1 238 ? 10.932 7.530 -12.479 1.00 94.25 238 VAL A N 1
ATOM 1818 C CA . VAL A 1 238 ? 9.973 7.337 -11.372 1.00 94.25 238 VAL A CA 1
ATOM 1819 C C . VAL A 1 238 ? 9.099 6.094 -11.555 1.00 94.25 238 VAL A C 1
ATOM 1821 O O . VAL A 1 238 ? 8.010 6.021 -10.994 1.00 94.25 238 VAL A O 1
ATOM 1824 N N . ALA A 1 239 ? 9.560 5.117 -12.341 1.00 95.88 239 ALA A N 1
ATOM 1825 C CA . ALA A 1 239 ? 8.844 3.867 -12.574 1.00 95.88 239 ALA A CA 1
ATOM 1826 C C . ALA A 1 239 ? 9.770 2.658 -12.725 1.00 95.88 239 ALA A C 1
ATOM 1828 O O . ALA A 1 239 ? 10.920 2.796 -13.150 1.00 95.88 239 ALA A O 1
ATOM 1829 N N . ILE A 1 240 ? 9.223 1.484 -12.416 1.00 97.81 240 ILE A N 1
ATOM 1830 C CA . ILE A 1 240 ? 9.823 0.164 -12.612 1.00 97.81 240 ILE A CA 1
ATOM 1831 C C . ILE A 1 240 ? 8.774 -0.844 -13.085 1.00 97.81 240 ILE A C 1
ATOM 1833 O O . ILE A 1 240 ? 7.620 -0.791 -12.670 1.00 97.81 240 ILE A O 1
ATOM 1837 N N . ASP A 1 241 ? 9.206 -1.814 -13.881 1.00 97.94 241 ASP A N 1
ATOM 1838 C CA . ASP A 1 241 ? 8.448 -3.030 -14.174 1.00 97.94 241 ASP A CA 1
ATOM 1839 C C . ASP A 1 241 ? 9.087 -4.198 -13.418 1.00 97.94 241 ASP A C 1
ATOM 1841 O O . ASP A 1 241 ? 10.304 -4.401 -13.491 1.00 97.94 241 ASP A O 1
ATOM 1845 N N . VAL A 1 242 ? 8.280 -4.948 -12.663 1.00 98.00 242 VAL A N 1
ATOM 1846 C CA . VAL A 1 242 ? 8.750 -5.956 -11.704 1.00 98.00 242 VAL A CA 1
ATOM 1847 C C . VAL A 1 242 ? 7.989 -7.268 -11.853 1.00 98.00 242 VAL A C 1
ATOM 1849 O O . VAL A 1 242 ? 6.773 -7.287 -12.048 1.00 98.00 242 VAL A O 1
ATOM 1852 N N . TYR A 1 243 ? 8.696 -8.389 -11.707 1.00 97.38 243 TYR A N 1
ATOM 1853 C CA . TYR A 1 243 ? 8.104 -9.728 -11.700 1.00 97.38 243 TYR A CA 1
ATOM 1854 C C . TYR A 1 243 ? 8.899 -10.716 -10.829 1.00 97.38 243 TYR A C 1
ATOM 1856 O O . TYR A 1 243 ? 10.034 -10.449 -10.426 1.00 97.38 243 TYR A O 1
ATOM 1864 N N . ALA A 1 244 ? 8.305 -11.881 -10.550 1.00 95.62 244 ALA A N 1
ATOM 1865 C CA . ALA A 1 244 ? 8.900 -12.967 -9.768 1.00 95.62 244 ALA A CA 1
ATOM 1866 C C . ALA A 1 244 ? 9.068 -14.252 -10.613 1.00 95.62 244 ALA A C 1
ATOM 1868 O O . ALA A 1 244 ? 8.099 -14.994 -10.826 1.00 95.62 244 ALA A O 1
ATOM 1869 N N . PRO A 1 245 ? 10.281 -14.569 -11.106 1.00 89.00 245 PRO A N 1
ATOM 1870 C CA . PRO A 1 245 ? 10.502 -15.707 -11.994 1.00 89.00 245 PRO A CA 1
ATOM 1871 C C . PRO A 1 245 ? 9.987 -17.032 -11.428 1.00 89.00 245 PRO A C 1
ATOM 1873 O O . PRO A 1 245 ? 10.254 -17.392 -10.282 1.00 89.00 245 PRO A O 1
ATOM 1876 N N . GLY A 1 246 ? 9.253 -17.778 -12.256 1.00 90.56 246 GLY A N 1
ATOM 1877 C CA . GLY A 1 246 ? 8.714 -19.093 -11.898 1.00 90.56 246 GLY A CA 1
ATOM 1878 C C . GLY A 1 246 ? 7.552 -19.076 -10.899 1.00 90.56 246 GLY A C 1
ATOM 1879 O O . GLY A 1 246 ? 7.050 -20.147 -10.564 1.00 90.56 246 GLY A O 1
ATOM 1880 N N . ARG A 1 247 ? 7.114 -17.897 -10.437 1.00 91.94 247 ARG A N 1
ATOM 1881 C CA . ARG A 1 247 ? 5.976 -17.736 -9.516 1.00 91.94 247 ARG A CA 1
ATOM 1882 C C . ARG A 1 247 ? 4.789 -17.012 -10.135 1.00 91.94 247 ARG A C 1
ATOM 1884 O O . ARG A 1 247 ? 3.671 -17.191 -9.660 1.00 91.94 247 ARG A O 1
ATOM 1891 N N . MET A 1 248 ? 5.021 -16.215 -11.179 1.00 93.25 248 MET A N 1
ATOM 1892 C CA . MET A 1 248 ? 3.964 -15.374 -11.723 1.00 93.25 248 MET A CA 1
ATOM 1893 C C . MET A 1 248 ? 2.799 -16.194 -12.283 1.00 93.25 248 MET A C 1
ATOM 1895 O O . MET A 1 248 ? 2.936 -17.003 -13.199 1.00 93.25 248 MET A O 1
ATOM 1899 N N . THR A 1 249 ? 1.630 -15.921 -11.721 1.00 91.94 249 THR A N 1
ATOM 1900 C CA . THR A 1 249 ? 0.300 -16.293 -12.200 1.00 91.94 249 THR A CA 1
ATOM 1901 C C . THR A 1 249 ? -0.557 -15.029 -12.155 1.00 91.94 249 THR A C 1
ATOM 1903 O O . THR A 1 249 ? -0.134 -14.043 -11.557 1.00 91.94 249 THR A O 1
ATOM 1906 N N . ARG A 1 250 ? -1.770 -15.034 -12.724 1.00 89.12 250 ARG A N 1
ATOM 1907 C CA . ARG A 1 250 ? -2.670 -13.869 -12.615 1.00 89.12 250 ARG A CA 1
ATOM 1908 C C . ARG A 1 250 ? -2.894 -13.455 -11.154 1.00 89.12 250 ARG A C 1
ATOM 1910 O O . ARG A 1 250 ? -2.731 -12.289 -10.841 1.00 89.12 250 ARG A O 1
ATOM 1917 N N . ALA A 1 251 ? -3.141 -14.421 -10.268 1.00 84.19 251 ALA A N 1
ATOM 1918 C CA . ALA A 1 251 ? -3.292 -14.158 -8.836 1.00 84.19 251 ALA A CA 1
ATOM 1919 C C . ALA A 1 251 ? -1.998 -13.625 -8.194 1.00 84.19 251 ALA A C 1
ATOM 1921 O O . ALA A 1 251 ? -2.042 -12.750 -7.336 1.00 84.19 251 ALA A O 1
ATOM 1922 N N . GLU A 1 252 ? -0.831 -14.116 -8.624 1.00 89.75 252 GLU A N 1
ATOM 1923 C CA . GLU A 1 252 ? 0.449 -13.622 -8.101 1.00 89.75 252 GLU A CA 1
ATOM 1924 C C . GLU A 1 252 ? 0.764 -12.197 -8.588 1.00 89.75 252 GLU A C 1
ATOM 1926 O O . GLU A 1 252 ? 1.429 -11.451 -7.875 1.00 89.75 252 GLU A O 1
ATOM 1931 N N . VAL A 1 253 ? 0.271 -11.789 -9.767 1.00 92.31 253 VAL A N 1
ATOM 1932 C CA . VAL A 1 253 ? 0.330 -10.385 -10.217 1.00 92.31 253 VAL A CA 1
ATOM 1933 C C . VAL A 1 253 ? -0.423 -9.494 -9.229 1.00 92.31 253 VAL A C 1
ATOM 1935 O O . VAL A 1 253 ? 0.116 -8.470 -8.821 1.00 92.31 253 VAL A O 1
ATOM 1938 N N . ASP A 1 254 ? -1.612 -9.902 -8.780 1.00 88.44 254 ASP A N 1
ATOM 1939 C CA . ASP A 1 254 ? -2.400 -9.124 -7.816 1.00 88.44 254 ASP A CA 1
ATOM 1940 C C . ASP A 1 254 ? -1.728 -9.058 -6.441 1.00 88.44 254 ASP A C 1
ATOM 1942 O O . ASP A 1 254 ? -1.693 -7.998 -5.813 1.00 88.44 254 ASP A O 1
ATOM 1946 N N . VAL A 1 255 ? -1.127 -10.164 -5.993 1.00 89.75 255 VAL A N 1
ATOM 1947 C CA . VAL A 1 255 ? -0.315 -10.192 -4.767 1.00 89.75 255 VAL A CA 1
ATOM 1948 C C . VAL A 1 255 ? 0.881 -9.247 -4.883 1.00 89.75 255 VAL A C 1
ATOM 1950 O O . VAL A 1 255 ? 1.110 -8.438 -3.985 1.00 89.75 255 VAL A O 1
ATOM 1953 N N . LEU A 1 256 ? 1.643 -9.318 -5.978 1.00 92.44 256 LEU A N 1
ATOM 1954 C CA . LEU A 1 256 ? 2.808 -8.459 -6.181 1.00 92.44 256 LEU A CA 1
ATOM 1955 C C . LEU A 1 256 ? 2.400 -6.983 -6.264 1.00 92.44 256 LEU A C 1
ATOM 1957 O O . LEU A 1 256 ? 3.040 -6.139 -5.640 1.00 92.44 256 LEU A O 1
ATOM 1961 N N . ALA A 1 257 ? 1.305 -6.669 -6.957 1.00 91.56 257 ALA A N 1
ATOM 1962 C CA . ALA A 1 257 ? 0.770 -5.316 -7.036 1.00 91.56 257 ALA A CA 1
ATOM 1963 C C . ALA A 1 257 ? 0.361 -4.790 -5.658 1.00 91.56 257 ALA A C 1
ATOM 1965 O O . ALA A 1 257 ? 0.701 -3.660 -5.313 1.00 91.56 257 ALA A O 1
ATOM 1966 N N . ALA A 1 258 ? -0.297 -5.616 -4.846 1.00 85.69 258 ALA A N 1
ATOM 1967 C CA . ALA A 1 258 ? -0.661 -5.279 -3.477 1.00 85.69 258 ALA A CA 1
ATOM 1968 C C . ALA A 1 258 ? 0.572 -5.039 -2.585 1.00 85.69 258 ALA A C 1
ATOM 1970 O O . ALA A 1 258 ? 0.598 -4.089 -1.802 1.00 85.69 258 ALA A O 1
ATOM 1971 N N . VAL A 1 259 ? 1.625 -5.850 -2.732 1.00 87.88 259 VAL A N 1
ATOM 1972 C CA . VAL A 1 259 ? 2.904 -5.648 -2.030 1.00 87.88 259 VAL A CA 1
ATOM 1973 C C . VAL A 1 259 ? 3.577 -4.342 -2.459 1.00 87.88 259 VAL A C 1
ATOM 1975 O O . VAL A 1 259 ? 4.043 -3.584 -1.609 1.00 87.88 259 VAL A O 1
ATOM 1978 N N . MET A 1 260 ? 3.598 -4.046 -3.758 1.00 90.25 260 MET A N 1
ATOM 1979 C CA . MET A 1 260 ? 4.151 -2.797 -4.282 1.00 90.25 260 MET A CA 1
ATOM 1980 C C . MET A 1 260 ? 3.355 -1.572 -3.792 1.00 90.25 260 MET A C 1
ATOM 1982 O O . MET A 1 260 ? 3.947 -0.578 -3.374 1.00 90.25 260 MET A O 1
ATOM 1986 N N . GLN A 1 261 ? 2.025 -1.653 -3.728 1.00 84.19 261 GLN A N 1
ATOM 1987 C CA . GLN A 1 261 ? 1.194 -0.604 -3.122 1.00 84.19 261 GLN A CA 1
ATOM 1988 C C . GLN A 1 261 ? 1.476 -0.436 -1.624 1.00 84.19 261 GLN A C 1
ATOM 1990 O O . GLN A 1 261 ? 1.590 0.684 -1.131 1.00 84.19 261 GLN A O 1
ATOM 1995 N N . ALA A 1 262 ? 1.689 -1.531 -0.887 1.00 77.88 262 ALA A N 1
ATOM 1996 C CA . ALA A 1 262 ? 2.012 -1.483 0.541 1.00 77.88 262 ALA A CA 1
ATOM 1997 C C . ALA A 1 262 ? 3.335 -0.758 0.866 1.00 77.88 262 ALA A C 1
ATOM 1999 O O . ALA A 1 262 ? 3.544 -0.368 2.020 1.00 77.88 262 ALA A O 1
ATOM 2000 N N . VAL A 1 263 ? 4.215 -0.565 -0.126 1.00 80.31 263 VAL A N 1
ATOM 2001 C CA . VAL A 1 263 ? 5.434 0.258 -0.013 1.00 80.31 263 VAL A CA 1
ATOM 2002 C C . VAL A 1 263 ? 5.314 1.631 -0.672 1.00 80.31 263 VAL A C 1
ATOM 2004 O O . VAL A 1 263 ? 6.275 2.391 -0.647 1.00 80.31 263 VAL A O 1
ATOM 2007 N N . GLY A 1 264 ? 4.145 1.964 -1.224 1.00 80.12 264 GLY A N 1
ATOM 2008 C CA . GLY A 1 264 ? 3.815 3.291 -1.742 1.00 80.12 264 GLY A CA 1
ATOM 2009 C C . GLY A 1 264 ? 3.813 3.435 -3.264 1.00 80.12 264 GLY A C 1
ATOM 2010 O O . GLY A 1 264 ? 3.673 4.559 -3.736 1.00 80.12 264 GLY A O 1
ATOM 2011 N N . PHE A 1 265 ? 3.977 2.358 -4.043 1.00 85.88 265 PHE A N 1
ATOM 2012 C CA . PHE A 1 265 ? 3.827 2.453 -5.499 1.00 85.88 265 PHE A CA 1
ATOM 2013 C C . PHE A 1 265 ? 2.354 2.635 -5.872 1.00 85.88 265 PHE A C 1
ATOM 2015 O O . PHE A 1 265 ? 1.482 1.925 -5.367 1.00 85.88 265 PHE A O 1
ATOM 2022 N N . HIS A 1 266 ? 2.077 3.513 -6.829 1.00 86.06 266 HIS A N 1
ATOM 2023 C CA . HIS A 1 266 ? 0.916 3.316 -7.684 1.00 86.06 266 HIS A CA 1
ATOM 2024 C C . HIS A 1 266 ? 1.242 2.172 -8.653 1.00 86.06 266 HIS A C 1
ATOM 2026 O O . HIS A 1 266 ? 2.380 2.045 -9.101 1.00 86.06 266 HIS A O 1
ATOM 2032 N N . THR A 1 267 ? 0.284 1.279 -8.919 1.00 90.31 267 THR A N 1
ATOM 2033 C CA . THR A 1 267 ? 0.558 0.068 -9.700 1.00 90.31 267 THR A CA 1
ATOM 2034 C C . THR A 1 267 ? -0.427 -0.147 -10.833 1.00 90.31 267 THR A C 1
ATOM 2036 O O . THR A 1 267 ? -1.624 0.109 -10.715 1.00 90.31 267 THR A O 1
ATOM 2039 N N . ILE A 1 268 ? 0.092 -0.690 -11.932 1.00 90.12 268 ILE A N 1
ATOM 2040 C CA . ILE A 1 268 ? -0.687 -1.210 -13.052 1.00 90.12 268 ILE A CA 1
ATOM 2041 C C . ILE A 1 268 ? -0.328 -2.687 -13.201 1.00 90.12 268 ILE A C 1
ATOM 2043 O O . ILE A 1 268 ? 0.838 -3.059 -13.329 1.00 90.12 268 ILE A O 1
ATOM 2047 N N . SER A 1 269 ? -1.345 -3.542 -13.151 1.00 90.81 269 SER A N 1
ATOM 2048 C CA . SER A 1 269 ? -1.188 -4.994 -13.252 1.00 90.81 269 SER A CA 1
ATOM 2049 C C . SER A 1 269 ? -1.323 -5.454 -14.699 1.00 90.81 269 SER A C 1
ATOM 2051 O O . SER A 1 269 ? -2.350 -5.198 -15.329 1.00 90.81 269 SER A O 1
ATOM 2053 N N . TYR A 1 270 ? -0.319 -6.171 -15.200 1.00 92.06 270 TYR A N 1
ATOM 2054 C CA . TYR A 1 270 ? -0.319 -6.772 -16.532 1.00 92.06 270 TYR A CA 1
ATOM 2055 C C . TYR A 1 270 ? -0.499 -8.287 -16.395 1.00 92.06 270 TYR A C 1
ATOM 2057 O O . TYR A 1 270 ? 0.458 -9.048 -16.260 1.00 92.06 270 TYR A O 1
ATOM 2065 N N . HIS A 1 271 ? -1.758 -8.734 -16.342 1.00 90.75 271 HIS A N 1
ATOM 2066 C CA . HIS A 1 271 ? -2.113 -10.129 -16.040 1.00 90.75 271 HIS A CA 1
ATOM 2067 C C . HIS A 1 271 ? -1.763 -11.129 -17.142 1.00 90.75 271 HIS A C 1
ATOM 2069 O O . HIS A 1 271 ? -1.608 -12.313 -16.841 1.00 90.75 271 HIS A O 1
ATOM 2075 N N . ASP A 1 272 ? -1.681 -10.685 -18.395 1.00 91.88 272 ASP A N 1
ATOM 2076 C CA . ASP A 1 272 ? -1.385 -11.561 -19.532 1.00 91.88 272 ASP A CA 1
ATOM 2077 C C . ASP A 1 272 ? 0.133 -11.665 -19.759 1.00 91.88 272 ASP A C 1
ATOM 2079 O O . ASP A 1 272 ? 0.648 -12.733 -20.089 1.00 91.88 272 ASP A O 1
ATOM 2083 N N . GLU A 1 273 ? 0.857 -10.579 -19.494 1.00 94.31 273 GLU A N 1
ATOM 2084 C CA . GLU A 1 273 ? 2.315 -10.481 -19.565 1.00 94.31 273 GLU A CA 1
ATOM 2085 C C . GLU A 1 273 ? 3.015 -10.865 -18.253 1.00 94.31 273 GLU A C 1
ATOM 2087 O O . GLU A 1 273 ? 4.231 -11.049 -18.233 1.00 94.31 273 GLU A O 1
ATOM 2092 N N . LEU A 1 274 ? 2.246 -11.042 -17.175 1.00 95.19 274 LEU A N 1
ATOM 2093 C CA . LEU A 1 274 ? 2.691 -11.546 -15.877 1.00 95.19 274 LEU A CA 1
ATOM 2094 C C . LEU A 1 274 ? 3.758 -10.678 -15.190 1.00 95.19 274 LEU A C 1
ATOM 2096 O O . LEU A 1 274 ? 4.710 -11.196 -14.604 1.00 95.19 274 LEU A O 1
ATOM 2100 N N . PHE A 1 275 ? 3.564 -9.360 -15.197 1.00 96.44 275 PHE A N 1
ATOM 2101 C CA . PHE A 1 275 ? 4.383 -8.413 -14.436 1.00 96.44 275 PHE A CA 1
ATOM 2102 C C . PHE A 1 275 ? 3.531 -7.290 -13.830 1.00 96.44 275 PHE A C 1
ATOM 2104 O O . PHE A 1 275 ? 2.349 -7.127 -14.146 1.00 96.44 275 PHE A O 1
ATOM 2111 N N . VAL A 1 276 ? 4.139 -6.520 -12.932 1.00 96.81 276 VAL A N 1
ATOM 2112 C CA . VAL A 1 276 ? 3.538 -5.330 -12.329 1.00 96.81 276 VAL A CA 1
ATOM 2113 C C . VAL A 1 276 ? 4.386 -4.123 -12.686 1.00 96.81 276 VAL A C 1
ATOM 2115 O O . VAL A 1 276 ? 5.586 -4.103 -12.429 1.00 96.81 276 VAL A O 1
ATOM 2118 N N . HIS A 1 277 ? 3.747 -3.111 -13.257 1.00 95.88 277 HIS A N 1
ATOM 2119 C CA . HIS A 1 277 ? 4.317 -1.779 -13.362 1.00 95.88 277 HIS A CA 1
ATOM 2120 C C . HIS A 1 277 ? 4.058 -1.032 -12.057 1.00 95.88 277 HIS A C 1
ATOM 2122 O O . HIS A 1 277 ? 2.920 -1.012 -11.582 1.00 95.88 277 HIS A O 1
ATOM 2128 N N . GLY A 1 278 ? 5.089 -0.424 -11.484 1.00 94.75 278 GLY A N 1
ATOM 2129 C CA . GLY A 1 278 ? 4.991 0.436 -10.314 1.00 94.75 278 GLY A CA 1
ATOM 2130 C C . GLY A 1 278 ? 5.621 1.792 -10.578 1.00 94.75 278 GLY A C 1
ATOM 2131 O O . GLY A 1 278 ? 6.760 1.863 -11.034 1.00 94.75 278 GLY A O 1
ATOM 2132 N N . ASP A 1 279 ? 4.909 2.859 -10.245 1.00 93.19 279 ASP A N 1
ATOM 2133 C CA . ASP A 1 279 ? 5.390 4.227 -10.378 1.00 93.19 279 ASP A CA 1
ATOM 2134 C C . ASP A 1 279 ? 5.007 5.104 -9.179 1.00 93.19 279 ASP A C 1
ATOM 2136 O O . ASP A 1 279 ? 4.293 4.693 -8.258 1.00 93.19 279 ASP A O 1
ATOM 2140 N N . LEU A 1 280 ? 5.552 6.319 -9.161 1.00 86.19 280 LEU A N 1
ATOM 2141 C CA . LEU A 1 280 ? 5.003 7.403 -8.360 1.00 86.19 280 LEU A CA 1
ATOM 2142 C C . LEU A 1 280 ? 3.966 8.125 -9.225 1.00 86.19 280 LEU A C 1
ATOM 2144 O O . LEU A 1 280 ? 4.295 8.587 -10.318 1.00 86.19 280 LEU A O 1
ATOM 2148 N N . ASP A 1 281 ? 2.726 8.215 -8.740 1.00 70.06 281 ASP A N 1
ATOM 2149 C CA . ASP A 1 281 ? 1.622 8.912 -9.411 1.00 70.06 281 ASP A CA 1
ATOM 2150 C C . ASP A 1 281 ? 1.911 10.425 -9.457 1.00 70.06 281 ASP A C 1
ATOM 2152 O O . ASP A 1 281 ? 1.478 11.209 -8.611 1.00 70.06 281 ASP A O 1
ATOM 2156 N N . GLU A 1 282 ? 2.721 10.855 -10.425 1.00 52.72 282 GLU A N 1
ATOM 2157 C CA . GLU A 1 282 ? 3.007 12.262 -10.682 1.00 52.72 282 GLU A CA 1
ATOM 2158 C C . GLU A 1 282 ? 1.870 12.886 -11.507 1.00 52.72 282 GLU A C 1
ATOM 2160 O O . GLU A 1 282 ? 2.065 13.377 -12.618 1.00 52.72 282 GLU A O 1
ATOM 2165 N N . GLY A 1 283 ? 0.681 12.980 -10.904 1.00 41.56 283 GLY A N 1
ATOM 2166 C CA . GLY A 1 283 ? -0.339 13.962 -11.293 1.00 41.56 283 GLY A CA 1
ATOM 2167 C C . GLY A 1 283 ? 0.130 15.425 -11.151 1.00 41.56 283 GLY A C 1
ATOM 2168 O O . GLY A 1 283 ? -0.638 16.349 -11.414 1.00 41.56 283 GLY A O 1
ATOM 2169 N N . TYR A 1 284 ? 1.385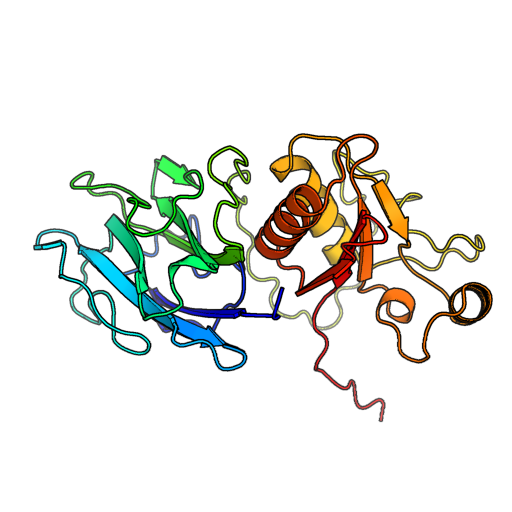 15.657 -10.752 1.00 35.38 284 TYR A N 1
ATOM 2170 C CA . TYR A 1 284 ? 2.045 16.954 -10.775 1.00 35.38 284 TYR A CA 1
ATOM 2171 C C . TYR A 1 284 ? 2.681 17.205 -12.146 1.00 35.38 284 TYR A C 1
ATOM 2173 O O . TYR A 1 284 ? 3.753 16.696 -12.490 1.00 35.38 284 TYR A O 1
ATOM 2181 N N . SER A 1 285 ? 2.011 18.050 -12.928 1.00 29.52 285 SER A N 1
ATOM 2182 C CA . SER A 1 285 ? 2.658 18.838 -13.968 1.00 29.52 285 SER A CA 1
ATOM 2183 C C . SER A 1 285 ? 3.709 19.729 -13.305 1.00 29.52 285 SER A C 1
ATOM 2185 O O . SER A 1 285 ? 3.372 20.701 -12.627 1.00 29.52 285 SER A O 1
ATOM 2187 N N . TRP A 1 286 ? 4.987 19.417 -13.499 1.00 32.25 286 TRP A N 1
ATOM 2188 C CA . TRP A 1 286 ? 6.027 20.426 -13.359 1.00 32.25 286 TRP A CA 1
ATOM 2189 C C . TRP A 1 286 ? 5.851 21.374 -14.544 1.00 32.25 286 TRP A C 1
ATOM 2191 O O . TRP A 1 286 ? 6.314 21.083 -15.648 1.00 32.25 286 TRP A O 1
ATOM 2201 N N . ASP A 1 287 ? 5.116 22.470 -14.341 1.00 31.84 287 ASP A N 1
ATOM 2202 C CA . ASP A 1 287 ? 5.175 23.611 -15.250 1.00 31.84 287 ASP A CA 1
ATOM 2203 C C . ASP A 1 287 ? 6.629 24.093 -15.252 1.00 31.84 287 ASP A C 1
ATOM 2205 O O . ASP A 1 287 ? 7.063 24.847 -14.382 1.00 31.84 287 ASP A O 1
ATOM 2209 N N . MET A 1 288 ? 7.404 23.597 -16.215 1.00 31.17 288 MET A N 1
ATOM 2210 C CA . MET A 1 288 ? 8.712 24.136 -16.546 1.00 31.17 288 MET A CA 1
ATOM 2211 C C . MET A 1 288 ? 8.492 25.472 -17.256 1.00 31.17 288 MET A C 1
ATOM 2213 O O . MET A 1 288 ? 8.457 25.529 -18.486 1.00 31.17 288 MET A O 1
ATOM 2217 N N . ASN A 1 289 ? 8.300 26.525 -16.461 1.00 30.62 289 ASN A N 1
ATOM 2218 C CA . ASN A 1 289 ? 8.557 27.906 -16.865 1.00 30.62 289 ASN A CA 1
ATOM 2219 C C . ASN A 1 289 ? 9.925 28.342 -16.346 1.00 30.62 289 ASN A C 1
ATOM 2221 O O . ASN A 1 289 ? 10.164 28.184 -15.128 1.00 30.62 289 ASN A O 1
#

Foldseek 3Di:
DQLKKKWKWFQKPPPGIDDIDIQQDKHFFPPPPIFTFWMAMWMDRCVPDFKWKWKWFQKPPPGTPDTDTHRDIRGDDPPPIATQKMFMAMDGPCSQFKKKWKAFQWPPPATAWIDIHGDIHGDHPPPIGTGIMTITMFTHPQDRRVQDQPRPDGPPPPPPDPDDPDDDDDPPQDQDDQQPQQAAPVPPRFGADPLQVVLVSSLCSRVVADKGFPYHAHDPVRCVVVVHDPPDQSNVNFKTKMAGPPPFALSVLRNSCSSSSSSPWDWDGDHVVRIIMTGHPCPDDPPPD